Protein AF-A0A8X7BL32-F1 (afdb_monomer)

Structure (mmCIF, N/CA/C/O backbone):
data_AF-A0A8X7BL32-F1
#
_entry.id   AF-A0A8X7BL32-F1
#
loop_
_atom_site.group_PDB
_atom_site.id
_atom_site.type_symbol
_atom_site.label_atom_id
_atom_site.label_alt_id
_atom_site.label_comp_id
_atom_site.label_asym_id
_atom_site.label_entity_id
_atom_site.label_seq_id
_atom_site.pdbx_PDB_ins_code
_atom_site.Cartn_x
_atom_site.Cartn_y
_atom_site.Cartn_z
_atom_site.occupancy
_atom_site.B_iso_or_equiv
_atom_site.auth_seq_id
_atom_site.auth_comp_id
_atom_site.auth_asym_id
_atom_site.auth_atom_id
_atom_site.pdbx_PDB_model_num
ATOM 1 N N . MET A 1 1 ? 0.874 9.215 15.429 1.00 81.31 1 MET A N 1
ATOM 2 C CA . MET A 1 1 ? -0.331 8.698 16.145 1.00 81.31 1 MET A CA 1
ATOM 3 C C . MET A 1 1 ? -0.051 7.510 17.096 1.00 81.31 1 MET A C 1
ATOM 5 O O . MET A 1 1 ? -0.816 6.553 17.154 1.00 81.31 1 MET A O 1
ATOM 9 N N . SER A 1 2 ? 1.016 7.541 17.906 1.00 86.75 2 SER A N 1
ATOM 10 C CA . SER A 1 2 ? 1.363 6.409 18.796 1.00 86.75 2 SER A CA 1
ATOM 11 C C . SER A 1 2 ? 0.393 6.210 19.971 1.00 86.75 2 SER A C 1
ATOM 13 O O . SER A 1 2 ? 0.284 5.101 20.490 1.00 86.75 2 SER A O 1
ATOM 15 N N . HIS A 1 3 ? -0.323 7.258 20.384 1.00 94.25 3 HIS A N 1
ATOM 16 C CA . HIS A 1 3 ? -1.296 7.199 21.476 1.00 94.25 3 HIS A CA 1
ATOM 17 C C . HIS A 1 3 ? -2.486 6.273 21.157 1.00 94.25 3 HIS A C 1
ATOM 19 O O . HIS A 1 3 ? -2.908 5.531 22.039 1.00 94.25 3 HIS A O 1
ATOM 25 N N . VAL A 1 4 ? -2.954 6.227 19.900 1.00 95.19 4 VAL A N 1
ATOM 26 C CA . VAL A 1 4 ? -4.014 5.298 19.459 1.00 95.19 4 VAL A CA 1
ATOM 27 C C . VAL A 1 4 ? -3.567 3.851 19.647 1.00 95.19 4 VAL A C 1
ATOM 29 O O . VAL A 1 4 ? -4.224 3.075 20.337 1.00 95.19 4 VAL A O 1
ATOM 32 N N . MET A 1 5 ? -2.395 3.497 19.108 1.00 93.06 5 MET A N 1
ATOM 33 C CA . MET A 1 5 ? -1.871 2.131 19.204 1.00 93.06 5 MET A CA 1
ATOM 34 C C . MET A 1 5 ? -1.663 1.679 20.648 1.00 93.06 5 MET A C 1
ATOM 36 O O . MET A 1 5 ? -1.948 0.528 20.963 1.00 93.06 5 MET A O 1
ATOM 40 N N . LYS A 1 6 ? -1.199 2.564 21.540 1.00 93.44 6 LYS A N 1
ATOM 41 C CA . LYS A 1 6 ? -1.030 2.232 22.964 1.00 93.44 6 LYS A CA 1
ATOM 42 C C . LYS A 1 6 ? -2.344 1.769 23.595 1.00 93.44 6 LYS A C 1
ATOM 44 O O . LYS A 1 6 ? -2.353 0.765 24.303 1.00 93.44 6 LYS A O 1
ATOM 49 N N . VAL A 1 7 ? -3.442 2.468 23.311 1.00 94.94 7 VAL A N 1
ATOM 50 C CA . VAL A 1 7 ? -4.774 2.117 23.819 1.00 94.94 7 VAL A CA 1
ATOM 51 C C . VAL A 1 7 ? -5.279 0.833 23.164 1.00 94.94 7 VAL A C 1
ATOM 53 O O . VAL A 1 7 ? -5.634 -0.095 23.883 1.00 94.94 7 VAL A O 1
ATOM 56 N N . VAL A 1 8 ? -5.221 0.724 21.831 1.00 94.50 8 VAL A N 1
ATOM 57 C CA . VAL A 1 8 ? -5.642 -0.483 21.091 1.00 94.50 8 VAL A CA 1
ATOM 58 C C . VAL A 1 8 ? -4.938 -1.734 21.625 1.00 94.50 8 VAL A C 1
ATOM 60 O O . VAL A 1 8 ? -5.587 -2.724 21.954 1.00 94.50 8 VAL A O 1
ATOM 63 N N . VAL A 1 9 ? -3.614 -1.683 21.792 1.00 91.88 9 VAL A N 1
ATOM 64 C CA . VAL A 1 9 ? -2.828 -2.807 22.325 1.00 91.88 9 VAL A CA 1
ATOM 65 C C . VAL A 1 9 ? -3.202 -3.112 23.773 1.00 91.88 9 VAL A C 1
ATOM 67 O O . VAL A 1 9 ? -3.391 -4.277 24.116 1.00 91.88 9 VAL A O 1
ATOM 70 N N . LYS A 1 10 ? -3.354 -2.089 24.623 1.00 92.12 10 LYS A N 1
ATOM 71 C CA . LYS A 1 10 ? -3.776 -2.260 26.022 1.00 92.12 10 LYS A CA 1
ATOM 72 C C . LYS A 1 10 ? -5.132 -2.965 26.116 1.00 92.12 10 LYS A C 1
ATOM 74 O O . LYS A 1 10 ? -5.280 -3.882 26.922 1.00 92.12 10 LYS A O 1
ATOM 79 N N . VAL A 1 11 ? -6.094 -2.561 25.288 1.00 93.56 11 VAL A N 1
ATOM 80 C CA . VAL A 1 11 ? -7.441 -3.143 25.231 1.00 93.56 11 VAL A CA 1
ATOM 81 C C . VAL A 1 11 ? -7.391 -4.586 24.731 1.00 93.56 11 VAL A C 1
ATOM 83 O O . VAL A 1 11 ? -7.934 -5.483 25.369 1.00 93.56 11 VAL A O 1
ATOM 86 N N . ILE A 1 12 ? -6.698 -4.841 23.619 1.00 92.06 12 ILE A N 1
ATOM 87 C CA . ILE A 1 12 ? -6.575 -6.195 23.066 1.00 92.06 12 ILE A CA 1
ATOM 88 C C . ILE A 1 12 ? -5.927 -7.127 24.090 1.00 92.06 12 ILE A C 1
ATOM 90 O O . ILE A 1 12 ? -6.418 -8.233 24.307 1.00 92.06 12 ILE A O 1
ATOM 94 N N . ASN A 1 13 ? -4.869 -6.677 24.763 1.00 90.44 13 ASN A N 1
ATOM 95 C CA . ASN A 1 13 ? -4.175 -7.464 25.776 1.00 90.44 13 ASN A CA 1
ATOM 96 C C . ASN A 1 13 ? -5.048 -7.724 27.011 1.00 90.44 13 ASN A C 1
ATOM 98 O O . ASN A 1 13 ? -4.993 -8.822 27.560 1.00 90.44 13 ASN A O 1
ATOM 102 N N . SER A 1 14 ? -5.877 -6.766 27.447 1.00 90.12 14 SER A N 1
ATOM 103 C CA . SER A 1 14 ? -6.763 -6.967 28.605 1.00 90.12 14 SER A CA 1
ATOM 104 C C . SER A 1 14 ? -7.829 -8.042 28.357 1.00 90.12 14 SER A C 1
ATOM 106 O O . SER A 1 14 ? -8.245 -8.721 29.301 1.00 90.12 14 SER A O 1
ATOM 108 N N . ILE A 1 15 ? -8.222 -8.232 27.093 1.00 91.06 15 ILE A N 1
ATOM 109 C CA . ILE A 1 15 ? -9.153 -9.276 26.656 1.00 91.06 15 ILE A CA 1
ATOM 110 C C . ILE A 1 15 ? -8.408 -10.592 26.393 1.00 91.06 15 ILE A C 1
ATOM 112 O O . ILE A 1 15 ? -8.802 -11.633 26.915 1.00 91.06 15 ILE A O 1
ATOM 116 N N . LYS A 1 16 ? -7.325 -10.565 25.604 1.00 89.69 16 LYS A N 1
ATOM 117 C CA . LYS A 1 16 ? -6.659 -11.775 25.091 1.00 89.69 16 LYS A CA 1
ATOM 118 C C . LYS A 1 16 ? -5.675 -12.438 26.052 1.00 89.69 16 LYS A C 1
ATOM 120 O O . LYS A 1 16 ? -5.470 -13.642 25.939 1.00 89.69 16 LYS A O 1
ATOM 125 N N . ASN A 1 17 ? -5.097 -11.716 27.015 1.00 88.69 17 ASN A N 1
ATOM 126 C CA . ASN A 1 17 ? -4.140 -12.318 27.957 1.00 88.69 17 ASN A CA 1
ATOM 127 C C . ASN A 1 17 ? -4.813 -13.187 29.029 1.00 88.69 17 ASN A C 1
ATOM 129 O O . ASN A 1 17 ? -4.133 -13.940 29.721 1.00 88.69 17 ASN A O 1
ATOM 133 N N . ASN A 1 18 ? -6.137 -13.096 29.181 1.00 89.25 18 ASN A N 1
ATOM 134 C CA . ASN A 1 18 ? -6.900 -13.939 30.090 1.00 89.25 18 ASN A CA 1
ATOM 135 C C . ASN A 1 18 ? -7.803 -14.887 29.274 1.00 89.25 18 ASN A C 1
ATOM 137 O O . ASN A 1 18 ? -8.787 -14.424 28.695 1.00 89.25 18 ASN A O 1
ATOM 141 N N . PRO A 1 19 ? -7.526 -16.208 29.252 1.00 92.19 19 PRO A N 1
ATOM 142 C CA . PRO A 1 19 ? -8.294 -17.169 28.456 1.00 92.19 19 PRO A CA 1
ATOM 143 C C . PRO A 1 19 ? -9.797 -17.190 28.761 1.00 92.19 19 PRO A C 1
ATOM 145 O O . PRO A 1 19 ? -10.602 -17.431 27.862 1.00 92.19 19 PRO A O 1
ATOM 148 N N . LEU A 1 20 ? -10.190 -16.930 30.014 1.00 92.88 20 LEU A N 1
ATOM 149 C CA . LEU A 1 20 ? -11.598 -16.849 30.396 1.00 92.88 20 LEU A CA 1
ATOM 150 C C . LEU A 1 20 ? -12.247 -15.596 29.801 1.00 92.88 20 LEU A C 1
ATOM 152 O O . LEU A 1 20 ? -13.290 -15.714 29.162 1.00 92.88 20 LEU A O 1
ATOM 156 N N . LYS A 1 21 ? -11.611 -14.424 29.945 1.00 91.25 21 LYS A N 1
ATOM 157 C CA . LYS A 1 21 ? -12.111 -13.169 29.354 1.00 91.25 21 LYS A CA 1
ATOM 158 C C . LYS A 1 21 ? -12.193 -13.261 27.834 1.00 91.25 21 LYS A C 1
ATOM 160 O O . LYS A 1 21 ? -13.178 -12.818 27.257 1.00 91.25 21 LYS A O 1
ATOM 165 N N . HIS A 1 22 ? -11.203 -13.876 27.189 1.00 94.06 22 HIS A N 1
ATOM 166 C CA . HIS A 1 22 ? -11.207 -14.068 25.741 1.00 94.06 22 HIS A CA 1
ATOM 167 C C . HIS A 1 22 ? -12.395 -14.924 25.284 1.00 94.06 22 HIS A C 1
ATOM 169 O O . HIS A 1 22 ? -13.142 -14.498 24.408 1.00 94.06 22 HIS A O 1
ATOM 175 N N . ARG A 1 23 ? -12.639 -16.075 25.929 1.00 95.56 23 ARG A N 1
ATOM 176 C CA . ARG A 1 23 ? -13.811 -16.922 25.630 1.00 95.56 23 ARG A CA 1
ATOM 177 C C . ARG A 1 23 ? -15.134 -16.205 25.903 1.00 95.56 23 ARG A C 1
ATOM 179 O O . ARG A 1 23 ? -16.057 -16.316 25.103 1.00 95.56 23 ARG A O 1
ATOM 186 N N . GLN A 1 24 ? -15.225 -15.464 27.008 1.00 95.19 24 GLN A N 1
ATOM 187 C CA . GLN A 1 24 ? -16.409 -14.663 27.336 1.00 95.19 24 GLN A CA 1
ATOM 188 C C . GLN A 1 24 ? -16.672 -13.585 26.284 1.00 95.19 24 GLN A C 1
ATOM 190 O O . GLN A 1 24 ? -17.820 -13.380 25.906 1.00 95.19 24 GLN A O 1
ATOM 195 N N . PHE A 1 25 ? -15.623 -12.930 25.789 1.00 95.44 25 PHE A N 1
ATOM 196 C CA . PHE A 1 25 ? -15.735 -11.933 24.734 1.00 95.44 25 PHE A CA 1
ATOM 197 C C . PHE A 1 25 ? -16.181 -12.557 23.406 1.00 95.44 25 PHE A C 1
ATOM 199 O O . PHE A 1 25 ? -17.103 -12.048 22.784 1.00 95.44 25 PHE A O 1
ATOM 206 N N . GLN A 1 26 ? -15.610 -13.696 23.001 1.00 96.00 26 GLN A N 1
ATOM 207 C CA . GLN A 1 26 ? -16.049 -14.412 21.793 1.00 96.00 26 GLN A CA 1
ATOM 208 C C . GLN A 1 26 ? -17.523 -14.832 21.871 1.00 96.00 26 GLN A C 1
ATOM 210 O O . GLN A 1 26 ? -18.267 -14.689 20.904 1.00 96.00 26 GLN A O 1
ATOM 215 N N . GLU A 1 27 ? -17.963 -15.327 23.029 1.00 95.81 27 GLU A N 1
ATOM 216 C CA . GLU A 1 27 ? -19.365 -15.689 23.248 1.00 95.81 27 GLU A CA 1
ATOM 217 C C . GLU A 1 27 ? -20.280 -14.456 23.261 1.00 95.81 27 GLU A C 1
ATOM 219 O O . GLU A 1 27 ? -21.395 -14.508 22.748 1.00 95.81 27 GLU A O 1
ATOM 224 N N . TYR A 1 28 ? -19.808 -13.334 23.807 1.00 95.19 28 TYR A N 1
ATOM 225 C CA . TYR A 1 28 ? -20.515 -12.056 23.758 1.00 95.19 28 TYR A CA 1
ATOM 226 C C . TYR A 1 28 ? -20.709 -11.569 22.315 1.00 95.19 28 TYR A C 1
ATOM 228 O O . TYR A 1 28 ? -21.839 -11.283 21.930 1.00 95.19 28 TYR A O 1
ATOM 236 N N . LEU A 1 29 ? -19.651 -11.575 21.497 1.00 96.06 29 LEU A N 1
ATOM 237 C CA . LEU A 1 29 ? -19.727 -11.220 20.074 1.00 96.06 29 LEU A CA 1
ATOM 238 C C . LEU A 1 29 ? -20.665 -12.149 19.296 1.00 96.06 29 LEU A C 1
ATOM 240 O O . LEU A 1 29 ? -21.460 -11.690 18.481 1.00 96.06 29 LEU A O 1
ATOM 244 N N . ARG A 1 30 ? -20.618 -13.458 19.577 1.00 95.06 30 ARG A N 1
ATOM 245 C CA . ARG A 1 30 ? -21.525 -14.437 18.963 1.00 95.06 30 ARG A CA 1
ATOM 246 C C . ARG A 1 30 ? -22.989 -14.125 19.277 1.00 95.06 30 ARG A C 1
ATOM 248 O O . ARG A 1 30 ? -23.819 -14.204 18.382 1.00 95.06 30 ARG A O 1
ATOM 255 N N . LYS A 1 31 ? -23.304 -13.779 20.528 1.00 95.12 31 LYS A N 1
ATOM 256 C CA . LYS A 1 31 ? -24.673 -13.442 20.958 1.00 95.12 31 LYS A CA 1
ATOM 257 C C . LYS A 1 31 ? -25.210 -12.163 20.323 1.00 95.12 31 LYS A C 1
ATOM 259 O O . LYS A 1 31 ? -26.418 -12.045 20.173 1.00 95.12 31 LYS A O 1
ATOM 264 N N . LEU A 1 32 ? -24.330 -11.222 19.996 1.00 93.44 32 LEU A N 1
ATOM 265 C CA . LEU A 1 32 ? -24.688 -9.985 19.305 1.00 93.44 32 LEU A CA 1
ATOM 266 C C . LEU A 1 32 ? -24.733 -10.132 17.781 1.00 93.44 32 LEU A C 1
ATOM 268 O O . LEU A 1 32 ? -25.073 -9.166 17.108 1.00 93.44 32 LEU A O 1
ATOM 272 N N . GLU A 1 33 ? -24.375 -11.306 17.247 1.00 92.69 33 GLU A N 1
ATOM 273 C CA . GLU A 1 33 ? -24.201 -11.525 15.807 1.00 92.69 33 GLU A CA 1
ATOM 274 C C . GLU A 1 33 ? -23.261 -10.479 15.171 1.00 92.69 33 GLU A C 1
ATOM 276 O O . GLU A 1 33 ? -23.458 -10.040 14.038 1.00 92.69 33 GLU A O 1
ATOM 281 N N . SER A 1 34 ? -22.223 -10.070 15.915 1.00 92.06 34 SER A N 1
ATOM 282 C CA . SER A 1 34 ? -21.252 -9.065 15.474 1.00 92.06 34 SER A CA 1
ATOM 283 C C . SER A 1 34 ? -20.546 -9.480 14.177 1.00 92.06 34 SER A C 1
ATOM 285 O O . SER A 1 34 ? -20.301 -10.663 13.933 1.00 92.06 34 SER A O 1
ATOM 287 N N . GLU A 1 35 ? -20.114 -8.488 13.386 1.00 90.88 35 GLU A N 1
ATOM 288 C CA . GLU A 1 35 ? -19.429 -8.687 12.091 1.00 90.88 35 GLU A CA 1
ATOM 289 C C . GLU A 1 35 ? -18.230 -9.649 12.193 1.00 90.88 35 GLU A C 1
ATOM 291 O O . GLU A 1 35 ? -17.950 -10.424 11.277 1.00 90.88 35 GLU A O 1
ATOM 296 N N . TYR A 1 36 ? -17.528 -9.630 13.330 1.00 91.94 36 TYR A N 1
ATOM 297 C CA . TYR A 1 36 ? -16.425 -10.540 13.613 1.00 91.94 36 TYR A CA 1
ATOM 298 C C . TYR A 1 36 ? -16.644 -11.288 14.924 1.00 91.94 36 TYR A C 1
ATOM 300 O O . TYR A 1 36 ? -16.994 -10.691 15.934 1.00 91.94 36 TYR A O 1
ATOM 308 N N . GLY A 1 37 ? -16.309 -12.582 14.940 1.00 91.19 37 GLY A N 1
ATOM 309 C CA . GLY A 1 37 ? -16.396 -13.417 16.145 1.00 91.19 37 GLY A CA 1
ATOM 310 C C . GLY A 1 37 ? -15.206 -13.323 17.112 1.00 91.19 37 GLY A C 1
ATOM 311 O O . GLY A 1 37 ? -15.220 -13.981 18.148 1.00 91.19 37 GLY A O 1
ATOM 312 N N . ASP A 1 38 ? -14.148 -12.572 16.781 1.00 91.38 38 ASP A N 1
ATOM 313 C CA . ASP A 1 38 ? -12.987 -12.356 17.662 1.00 91.38 38 ASP A CA 1
ATOM 314 C C . ASP A 1 38 ? -12.115 -11.184 17.186 1.00 91.38 38 ASP A C 1
ATOM 316 O O . ASP A 1 38 ? -11.924 -11.019 15.982 1.00 91.38 38 ASP A O 1
ATOM 320 N N . ILE A 1 39 ? -11.476 -10.452 18.104 1.00 90.62 39 ILE A N 1
ATOM 321 C CA . ILE A 1 39 ? -10.442 -9.448 17.785 1.00 90.62 39 ILE A CA 1
ATOM 322 C C . ILE A 1 39 ? -9.133 -10.113 17.332 1.00 90.62 39 ILE A C 1
ATOM 324 O O . ILE A 1 39 ? -8.847 -11.268 17.643 1.00 90.62 39 ILE A O 1
ATOM 328 N N . ILE A 1 40 ? -8.287 -9.398 16.593 1.00 86.25 40 ILE A N 1
ATOM 329 C CA . ILE A 1 40 ? -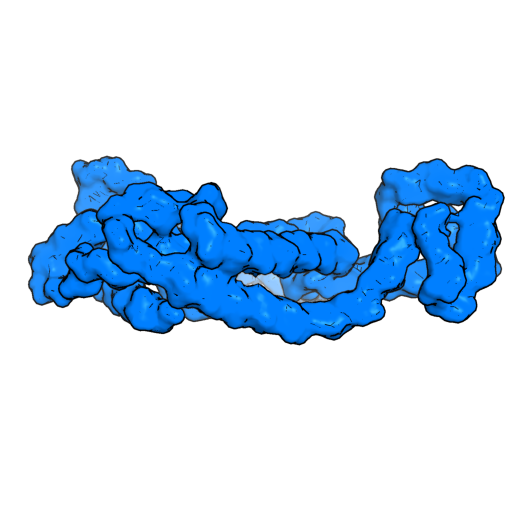6.970 -9.915 16.186 1.00 86.25 40 ILE A CA 1
ATOM 330 C C . ILE A 1 40 ? -5.958 -9.617 17.297 1.00 86.25 40 ILE A C 1
ATOM 332 O O . ILE A 1 40 ? -5.931 -8.515 17.833 1.00 86.25 40 ILE A O 1
ATOM 336 N N . TYR A 1 41 ? -5.131 -10.603 17.662 1.00 80.12 41 TYR A N 1
ATOM 337 C CA . TYR A 1 41 ? -4.047 -10.366 18.618 1.00 80.12 41 TYR A CA 1
ATOM 338 C C . TYR A 1 41 ? -2.971 -9.498 17.964 1.00 80.12 41 TYR A C 1
ATOM 340 O O . TYR A 1 41 ? -2.475 -9.827 16.882 1.00 80.12 41 TYR A O 1
ATOM 348 N N . TYR A 1 42 ? -2.599 -8.403 18.620 1.00 73.94 42 TYR A N 1
ATOM 349 C CA . TYR A 1 42 ? -1.537 -7.543 18.125 1.00 73.94 42 TYR A CA 1
ATOM 350 C C . TYR A 1 42 ? -0.174 -8.197 18.371 1.00 73.94 42 TYR A C 1
ATOM 352 O O . TYR A 1 42 ? 0.173 -8.536 19.499 1.00 73.94 42 TYR A O 1
ATOM 360 N N . THR A 1 43 ? 0.630 -8.334 17.316 1.00 65.12 43 THR A N 1
ATOM 361 C CA . THR A 1 43 ? 2.046 -8.705 17.441 1.00 65.12 43 THR A CA 1
ATOM 362 C C . THR A 1 43 ? 2.901 -7.660 16.745 1.00 65.12 43 THR A C 1
ATOM 364 O O . THR A 1 43 ? 2.621 -7.275 15.607 1.00 65.12 43 THR A O 1
ATOM 367 N N . GLU A 1 44 ? 3.965 -7.202 17.406 1.00 60.19 44 GLU A N 1
ATOM 368 C CA . GLU A 1 44 ? 4.841 -6.174 16.835 1.00 60.19 44 GLU A CA 1
ATOM 369 C C . GLU A 1 44 ? 5.519 -6.639 15.542 1.00 60.19 44 GLU A C 1
ATOM 371 O O . GLU A 1 44 ? 5.698 -5.831 14.631 1.00 60.19 44 GLU A O 1
ATOM 376 N N . ILE A 1 45 ? 5.815 -7.941 15.457 1.00 53.09 45 ILE A N 1
ATOM 377 C CA . ILE A 1 45 ? 6.598 -8.590 14.398 1.00 53.09 45 ILE A CA 1
ATOM 378 C C . ILE A 1 45 ? 5.798 -8.733 13.088 1.00 53.09 45 ILE A C 1
ATOM 380 O O . ILE A 1 45 ? 6.372 -8.696 12.002 1.00 53.09 45 ILE A O 1
ATOM 384 N N . ARG A 1 46 ? 4.462 -8.854 13.147 1.00 60.75 46 ARG A N 1
ATOM 385 C CA . ARG A 1 46 ? 3.613 -9.042 11.954 1.00 60.75 46 ARG A CA 1
ATOM 386 C C . ARG A 1 46 ? 2.922 -7.745 11.568 1.00 60.75 46 ARG A C 1
ATOM 388 O O . ARG A 1 46 ? 1.713 -7.600 11.744 1.00 60.75 46 ARG A O 1
ATOM 395 N N . TRP A 1 47 ? 3.674 -6.809 11.005 1.00 60.62 47 TRP A N 1
ATOM 396 C CA . TRP A 1 47 ? 3.137 -5.536 10.517 1.00 60.62 47 TRP A CA 1
ATOM 397 C C . TRP A 1 47 ? 1.941 -5.699 9.554 1.00 60.62 47 TRP A C 1
ATOM 399 O O . TRP A 1 47 ? 0.999 -4.920 9.641 1.00 60.62 47 TRP A O 1
ATOM 409 N N . LEU A 1 48 ? 1.902 -6.786 8.768 1.00 58.09 48 LEU A N 1
ATOM 410 C CA . LEU A 1 48 ? 0.757 -7.213 7.943 1.00 58.09 48 LEU A CA 1
ATOM 411 C C . LEU A 1 48 ? -0.570 -7.335 8.692 1.00 58.09 48 LEU A C 1
ATOM 413 O O . LEU A 1 48 ? -1.643 -7.145 8.127 1.00 58.09 48 LEU A O 1
ATOM 417 N N . SER A 1 49 ? -0.516 -7.703 9.966 1.00 71.19 49 SER A N 1
ATOM 418 C CA . SER A 1 49 ? -1.716 -7.856 10.782 1.00 71.19 49 SER A CA 1
ATOM 419 C C . SER A 1 49 ? -2.187 -6.534 11.373 1.00 71.19 49 SER A C 1
ATOM 421 O O . SER A 1 49 ? -3.314 -6.483 11.846 1.00 71.19 49 SER A O 1
ATOM 423 N N . ARG A 1 50 ? -1.381 -5.460 11.328 1.00 85.56 50 ARG A N 1
ATOM 424 C CA . ARG A 1 50 ? -1.711 -4.204 12.017 1.00 85.56 50 ARG A CA 1
ATOM 425 C C . ARG A 1 50 ? -2.914 -3.501 11.403 1.00 85.56 50 ARG A C 1
ATOM 427 O O . ARG A 1 50 ? -3.809 -3.139 12.154 1.00 85.56 50 ARG A O 1
ATOM 434 N N . GLY A 1 51 ? -2.978 -3.375 10.075 1.00 89.69 51 GLY A N 1
ATOM 435 C CA . GLY A 1 51 ? -4.146 -2.792 9.404 1.00 89.69 51 GLY A CA 1
ATOM 436 C C . GLY A 1 51 ? -5.417 -3.597 9.680 1.00 89.69 51 GLY A C 1
ATOM 437 O O . GLY A 1 51 ? -6.401 -3.045 10.155 1.00 89.69 51 GLY A O 1
ATOM 438 N N . ASN A 1 52 ? -5.361 -4.923 9.515 1.00 90.38 52 ASN A N 1
ATOM 439 C CA . ASN A 1 52 ? -6.501 -5.803 9.801 1.00 90.38 52 ASN A CA 1
ATOM 440 C C . ASN A 1 52 ? -6.917 -5.765 11.280 1.00 90.38 52 ASN A C 1
ATOM 442 O O . ASN A 1 52 ? -8.101 -5.830 11.597 1.00 90.38 52 ASN A O 1
ATOM 446 N N . CYS A 1 53 ? -5.947 -5.666 12.191 1.00 92.00 53 CYS A N 1
ATOM 447 C CA . CYS A 1 53 ? -6.180 -5.544 13.624 1.00 92.00 53 CYS A CA 1
ATOM 448 C C . CYS A 1 53 ? -6.896 -4.237 13.957 1.00 92.00 53 CYS A C 1
ATOM 450 O O . CYS A 1 53 ? -7.873 -4.268 14.696 1.00 92.00 53 CYS A O 1
ATOM 452 N N . LEU A 1 54 ? -6.435 -3.116 13.401 1.00 94.75 54 LEU A N 1
ATOM 453 C CA . LEU A 1 54 ? -7.067 -1.810 13.565 1.00 94.75 54 LEU A CA 1
ATOM 454 C C . LEU A 1 54 ? -8.471 -1.783 12.965 1.00 94.75 54 LEU A C 1
ATOM 456 O O . LEU A 1 54 ? -9.399 -1.355 13.638 1.00 94.75 54 LEU A O 1
ATOM 460 N N . LEU A 1 55 ? -8.649 -2.322 11.756 1.00 94.81 55 LEU A N 1
ATOM 461 C CA . LEU A 1 55 ? -9.954 -2.399 11.104 1.00 94.81 55 LEU A CA 1
ATOM 462 C C . LEU A 1 55 ? -10.940 -3.210 11.939 1.00 94.81 55 LEU A C 1
ATOM 464 O O . LEU A 1 55 ? -12.057 -2.767 12.183 1.00 94.81 55 LEU A O 1
ATOM 468 N N . ARG A 1 56 ? -10.520 -4.377 12.429 1.00 95.12 56 ARG A N 1
ATOM 469 C CA . ARG A 1 56 ? -11.384 -5.201 13.269 1.00 95.12 56 ARG A CA 1
ATOM 470 C C . ARG A 1 56 ? -11.664 -4.557 14.624 1.00 95.12 56 ARG A C 1
ATOM 472 O O . ARG A 1 56 ? -12.777 -4.668 15.120 1.00 95.12 56 ARG A O 1
ATOM 479 N N . PHE A 1 57 ? -10.672 -3.891 15.212 1.00 96.00 57 PHE A N 1
ATOM 480 C CA . PHE A 1 57 ? -10.862 -3.122 16.437 1.00 96.00 57 PHE A CA 1
ATOM 481 C C . PHE A 1 57 ? -11.901 -2.018 16.226 1.00 96.00 57 PHE A C 1
ATOM 483 O O . PHE A 1 57 ? -12.840 -1.929 17.005 1.00 96.00 57 PHE A O 1
ATOM 490 N N . TRP A 1 58 ? -11.779 -1.252 15.136 1.00 96.44 58 TRP A N 1
ATOM 491 C CA . TRP A 1 58 ? -12.728 -0.209 14.755 1.00 96.44 58 TRP A CA 1
ATOM 492 C C . TRP A 1 58 ? -14.154 -0.755 14.614 1.00 96.44 58 TRP A C 1
ATOM 494 O O . TRP A 1 58 ? -15.083 -0.224 15.218 1.00 96.44 58 TRP A O 1
ATOM 504 N N . ARG A 1 59 ? -14.323 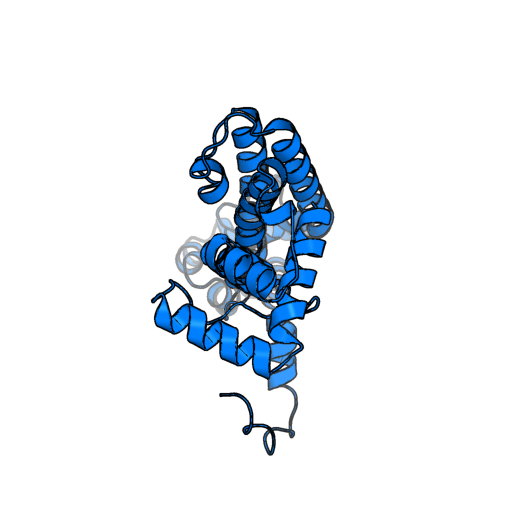-1.857 13.873 1.00 96.12 59 ARG A N 1
ATOM 505 C CA . ARG A 1 59 ? -15.634 -2.487 13.635 1.00 96.12 59 ARG A CA 1
ATOM 506 C C . ARG A 1 59 ? -16.298 -3.043 14.893 1.00 96.12 59 ARG A C 1
ATOM 508 O O . ARG A 1 59 ? -17.512 -3.167 14.901 1.00 96.12 59 ARG A O 1
ATOM 515 N N . LEU A 1 60 ? -15.517 -3.348 15.927 1.00 96.19 60 LEU A N 1
ATOM 516 C CA . LEU A 1 60 ? -16.000 -3.871 17.206 1.00 96.19 60 LEU A CA 1
ATOM 517 C C . LEU A 1 60 ? -15.938 -2.832 18.338 1.00 96.19 60 LEU A C 1
ATOM 519 O O . LEU A 1 60 ? -15.949 -3.207 19.510 1.00 96.19 60 LEU A O 1
ATOM 523 N N . THR A 1 61 ? -15.784 -1.537 18.031 1.00 95.12 61 THR A N 1
ATOM 524 C CA . THR A 1 61 ? -15.501 -0.509 19.051 1.00 95.12 61 THR A CA 1
ATOM 525 C C . THR A 1 61 ? -16.576 -0.464 20.141 1.00 95.12 61 THR A C 1
ATOM 527 O O . THR A 1 61 ? -16.233 -0.406 21.324 1.00 95.12 61 THR A O 1
ATOM 530 N N . GLU A 1 62 ? -17.857 -0.552 19.775 1.00 93.69 62 GLU A N 1
ATOM 531 C CA . GLU A 1 62 ? -18.975 -0.493 20.728 1.00 93.69 62 GLU A CA 1
ATOM 532 C C . GLU A 1 62 ? -19.077 -1.756 21.594 1.00 93.69 62 GLU A C 1
ATOM 534 O O . GLU A 1 62 ? -19.254 -1.672 22.816 1.00 93.69 62 GLU A O 1
ATOM 539 N N . GLU A 1 63 ? -18.887 -2.937 21.002 1.00 95.25 63 GLU A N 1
ATOM 540 C CA . GLU A 1 63 ? -18.847 -4.202 21.734 1.00 95.25 63 GLU A CA 1
ATOM 541 C C . GLU A 1 63 ? -17.660 -4.247 22.696 1.00 95.25 63 GLU A C 1
ATOM 543 O O . GLU A 1 63 ? -17.802 -4.640 23.856 1.00 95.25 63 GLU A O 1
ATOM 548 N N . ILE A 1 64 ? -16.487 -3.804 22.240 1.00 95.06 64 ILE A N 1
ATOM 549 C CA . ILE A 1 64 ? -15.277 -3.706 23.058 1.00 95.06 64 ILE A CA 1
ATOM 550 C C . ILE A 1 64 ? -15.518 -2.758 24.232 1.00 95.06 64 ILE A C 1
ATOM 552 O O . ILE A 1 64 ? -15.255 -3.127 25.377 1.00 95.06 64 ILE A O 1
ATOM 556 N N . LYS A 1 65 ? -16.041 -1.557 23.973 1.00 93.94 65 LYS A N 1
ATOM 557 C CA . LYS A 1 65 ? -16.335 -0.553 25.000 1.00 93.94 65 LYS A CA 1
ATOM 558 C C . LYS A 1 65 ? -17.278 -1.106 26.064 1.00 93.94 65 LYS A C 1
ATOM 560 O O . LYS A 1 65 ? -16.973 -1.034 27.255 1.00 93.94 65 LYS A O 1
ATOM 565 N N . THR A 1 66 ? -18.379 -1.722 25.642 1.00 93.62 66 THR A N 1
ATOM 566 C CA . THR A 1 66 ? -19.374 -2.310 26.546 1.00 93.62 66 THR A CA 1
ATOM 567 C C . THR A 1 66 ? -18.778 -3.448 27.372 1.00 93.62 66 THR A C 1
ATOM 569 O O . THR A 1 66 ? -18.909 -3.473 28.598 1.00 93.62 66 THR A O 1
ATOM 572 N N . PHE A 1 67 ? -18.064 -4.370 26.725 1.00 93.38 67 PHE A N 1
ATOM 573 C CA . PHE A 1 67 ? -17.450 -5.510 27.396 1.00 93.38 67 PHE A CA 1
ATOM 574 C C . PHE A 1 67 ? -16.399 -5.081 28.426 1.00 93.38 67 PHE A C 1
ATOM 576 O O . PHE A 1 67 ? -16.364 -5.606 29.540 1.00 93.38 67 PHE A O 1
ATOM 583 N N . VAL A 1 68 ? -15.536 -4.128 28.077 1.00 90.50 68 VAL A N 1
ATOM 584 C CA . VAL A 1 68 ? -14.439 -3.677 28.941 1.00 90.50 68 VAL A CA 1
ATOM 585 C C . VAL A 1 68 ? -14.975 -2.895 30.147 1.00 90.50 68 VAL A C 1
ATOM 587 O O . VAL A 1 68 ? -14.540 -3.165 31.271 1.00 90.50 68 VAL A O 1
ATOM 590 N N . ASN A 1 69 ? -15.999 -2.055 29.950 1.00 89.88 69 ASN A N 1
ATOM 591 C CA . ASN A 1 69 ? -16.692 -1.348 31.033 1.00 89.88 69 ASN A CA 1
ATOM 592 C C . ASN A 1 69 ? -17.359 -2.314 32.025 1.00 89.88 69 ASN A C 1
ATOM 594 O O . ASN A 1 69 ? -17.180 -2.172 33.235 1.00 89.88 69 ASN A O 1
ATOM 598 N N . ASN A 1 70 ? -18.049 -3.349 31.531 1.00 89.19 70 ASN A N 1
ATOM 599 C CA . ASN A 1 70 ? -18.673 -4.377 32.377 1.00 89.19 70 ASN A CA 1
ATOM 600 C C . ASN A 1 70 ? -17.650 -5.186 33.192 1.00 89.19 70 ASN A C 1
ATOM 602 O O . ASN A 1 70 ? -17.983 -5.752 34.230 1.00 89.19 70 ASN A O 1
ATOM 606 N N . ASN A 1 71 ? -16.392 -5.219 32.748 1.00 83.56 71 ASN A N 1
ATOM 607 C CA . ASN A 1 71 ? -15.281 -5.849 33.457 1.00 83.56 71 ASN A CA 1
ATOM 608 C C . ASN A 1 71 ? -14.528 -4.883 34.396 1.00 83.56 71 ASN A C 1
ATOM 610 O O . ASN A 1 71 ? -13.415 -5.196 34.823 1.00 83.56 71 ASN A O 1
ATOM 614 N N . GLY A 1 72 ? -15.105 -3.716 34.710 1.00 80.94 72 GLY A N 1
ATOM 615 C CA . GLY A 1 72 ? -14.556 -2.753 35.670 1.00 80.94 72 GLY A CA 1
ATOM 616 C C . GLY A 1 72 ? -13.394 -1.909 35.140 1.00 80.94 72 GLY A C 1
ATOM 617 O O . GLY A 1 72 ? -12.715 -1.239 35.917 1.00 80.94 72 GLY A O 1
ATOM 618 N N . HIS A 1 73 ? -13.141 -1.928 33.831 1.00 82.38 73 HIS A N 1
ATOM 619 C CA . HIS A 1 73 ? -12.136 -1.085 33.196 1.00 82.38 73 HIS A CA 1
ATOM 620 C C . HIS A 1 73 ? -12.845 -0.004 32.381 1.00 82.38 73 HIS A C 1
ATOM 622 O O . HIS A 1 73 ? -13.473 -0.311 31.378 1.00 82.38 73 HIS A O 1
ATOM 628 N N . ASN A 1 74 ? -12.731 1.261 32.781 1.00 81.75 74 ASN A N 1
ATOM 629 C CA . ASN A 1 74 ? -13.199 2.367 31.950 1.00 81.75 74 ASN A CA 1
ATOM 630 C C . ASN A 1 74 ? -12.046 2.861 31.065 1.00 81.75 74 ASN A C 1
ATOM 632 O O . ASN A 1 74 ? -10.956 3.147 31.567 1.00 81.75 74 ASN A O 1
ATOM 636 N N . ILE A 1 75 ? -12.280 2.920 29.755 1.00 88.06 75 ILE A N 1
ATOM 637 C CA . ILE A 1 75 ? -11.330 3.441 28.768 1.00 88.06 75 ILE A CA 1
ATOM 638 C C . ILE A 1 75 ? -11.975 4.659 28.121 1.00 88.06 75 ILE A C 1
ATOM 640 O O . ILE A 1 75 ? -12.744 4.539 27.165 1.00 88.06 75 ILE A O 1
ATOM 644 N N . SER A 1 76 ? -11.668 5.831 28.676 1.00 91.62 76 SER A N 1
ATOM 645 C CA . SER A 1 76 ? -12.236 7.115 28.256 1.00 91.62 76 SER A CA 1
ATOM 646 C C . SER A 1 76 ? -12.007 7.404 26.775 1.00 91.62 76 SER A C 1
ATOM 648 O O . SER A 1 76 ? -12.868 7.992 26.133 1.00 91.62 76 SER A O 1
ATOM 650 N N . GLU A 1 77 ? -10.891 6.933 26.215 1.00 94.12 77 GLU A N 1
ATOM 651 C CA . GLU A 1 77 ? -10.517 7.136 24.817 1.00 94.12 77 GLU A CA 1
ATOM 652 C C . GLU A 1 77 ? -11.529 6.528 23.833 1.00 94.12 77 GLU A C 1
ATOM 654 O O . GLU A 1 77 ? -11.744 7.084 22.764 1.00 94.12 77 GLU A O 1
ATOM 659 N N . LEU A 1 78 ? -12.235 5.450 24.208 1.00 92.50 78 LEU A N 1
ATOM 660 C CA . LEU A 1 78 ? -13.311 4.861 23.386 1.00 92.50 78 LEU A CA 1
ATOM 661 C C . LEU A 1 78 ? -14.600 5.708 23.378 1.00 92.50 78 LEU A C 1
ATOM 663 O O . LEU A 1 78 ? -15.622 5.308 22.820 1.00 92.50 78 LEU A O 1
ATOM 667 N N . SER A 1 79 ? -14.593 6.850 24.061 1.00 91.81 79 SER A N 1
ATOM 668 C CA . SER A 1 79 ? -15.655 7.861 24.020 1.00 91.81 79 SER A CA 1
ATOM 669 C C . SER A 1 79 ? -15.125 9.237 23.615 1.00 91.81 79 SER A C 1
ATOM 671 O O . SER A 1 79 ? -15.902 10.186 23.587 1.00 91.81 79 SER A O 1
ATOM 673 N N . ASP A 1 80 ? -13.824 9.360 23.345 1.00 93.94 80 ASP A N 1
ATOM 674 C CA . ASP A 1 80 ? -13.195 10.615 22.957 1.00 93.94 80 ASP A CA 1
ATOM 675 C C . ASP A 1 80 ? -13.244 10.766 21.435 1.00 93.94 80 ASP A C 1
ATOM 677 O O . ASP A 1 80 ? -12.670 9.969 20.690 1.00 93.94 80 ASP A O 1
ATOM 681 N N . ASP A 1 81 ? -13.949 11.796 20.974 1.00 94.12 81 ASP A N 1
ATOM 682 C CA . ASP A 1 81 ? -14.217 12.006 19.551 1.00 94.12 81 ASP A CA 1
ATOM 683 C C . ASP A 1 81 ? -12.928 12.215 18.741 1.00 94.12 81 ASP A C 1
ATOM 685 O O . ASP A 1 81 ? -12.752 11.662 17.654 1.00 94.12 81 ASP A O 1
ATOM 689 N N . GLN A 1 82 ? -11.969 12.952 19.308 1.00 94.69 82 GLN A N 1
ATOM 690 C CA . GLN A 1 82 ? -10.685 13.210 18.663 1.00 94.69 82 GLN A CA 1
ATOM 691 C C . GLN A 1 82 ? -9.831 11.939 18.558 1.00 94.69 82 GLN A C 1
ATOM 693 O O . GLN A 1 82 ? -9.131 11.744 17.559 1.00 94.69 82 GLN A O 1
ATOM 698 N N . TRP A 1 83 ? -9.880 11.069 19.564 1.00 95.94 83 TRP A N 1
ATOM 699 C CA . TRP A 1 83 ? -9.206 9.777 19.555 1.00 95.94 83 TRP A CA 1
ATOM 700 C C . TRP A 1 83 ? -9.822 8.830 18.523 1.00 95.94 83 TRP A C 1
ATOM 702 O O . TRP A 1 83 ? -9.085 8.165 17.794 1.00 95.94 83 TRP A O 1
ATOM 712 N N . LEU A 1 84 ? -11.154 8.801 18.408 1.00 96.38 84 LEU A N 1
ATOM 713 C CA . LEU A 1 84 ? -11.862 8.002 17.403 1.00 96.38 84 LEU A CA 1
ATOM 714 C C . LEU A 1 84 ? -11.551 8.479 15.979 1.00 96.38 84 LEU A C 1
ATOM 716 O O . LEU A 1 84 ? -11.286 7.654 15.107 1.00 96.38 84 LEU A O 1
ATOM 720 N N . LEU A 1 85 ? -11.463 9.793 15.755 1.00 96.44 85 LEU A N 1
ATOM 721 C CA . LEU A 1 85 ? -10.992 10.358 14.487 1.00 96.44 85 LEU A CA 1
ATOM 722 C C . LEU A 1 85 ? -9.552 9.939 14.150 1.00 96.44 85 LEU A C 1
ATOM 724 O O . LEU A 1 85 ? -9.268 9.529 13.019 1.00 96.44 85 LEU A O 1
ATOM 728 N N . ASP A 1 86 ? -8.644 9.997 15.129 1.00 96.88 86 ASP A N 1
ATOM 729 C CA . ASP A 1 86 ? -7.263 9.538 14.958 1.00 96.88 86 ASP A CA 1
ATOM 730 C C . ASP A 1 86 ? -7.213 8.017 14.681 1.00 96.88 86 ASP A C 1
ATOM 732 O O . ASP A 1 86 ? -6.386 7.567 13.882 1.00 96.88 86 ASP A O 1
ATOM 736 N N . LEU A 1 87 ? -8.109 7.221 15.280 1.00 97.12 87 LEU A N 1
ATOM 737 C CA . LEU A 1 87 ? -8.254 5.788 15.006 1.00 97.12 87 LEU A CA 1
ATOM 738 C C . LEU A 1 87 ? -8.781 5.516 13.589 1.00 97.12 87 LEU A C 1
ATOM 740 O O . LEU A 1 87 ? -8.215 4.655 12.911 1.00 97.12 87 LEU A O 1
ATOM 744 N N . CYS A 1 88 ? -9.798 6.243 13.117 1.00 97.00 88 CYS A N 1
ATOM 745 C CA . CYS A 1 88 ? -10.293 6.147 11.739 1.00 97.00 88 CYS A CA 1
ATOM 746 C C . CYS A 1 88 ? -9.166 6.358 10.736 1.00 97.00 88 CYS A C 1
ATOM 748 O O . CYS A 1 88 ? -8.900 5.493 9.900 1.00 97.00 88 CYS A O 1
ATOM 750 N N . LEU A 1 89 ? -8.460 7.487 10.864 1.00 97.00 89 LEU A N 1
ATOM 751 C CA . LEU A 1 89 ? -7.355 7.808 9.975 1.00 97.00 89 LEU A CA 1
ATOM 752 C C . LEU A 1 89 ? -6.268 6.742 10.037 1.00 97.00 89 LEU A C 1
ATOM 754 O O . LEU A 1 89 ? -5.800 6.290 8.993 1.00 97.00 89 LEU A O 1
ATOM 758 N N . LEU A 1 90 ? -5.837 6.366 11.246 1.00 96.31 90 LEU A N 1
ATOM 759 C CA . LEU A 1 90 ? -4.773 5.384 11.418 1.00 96.31 90 LEU A CA 1
ATOM 760 C C . LEU A 1 90 ? -5.159 4.050 10.775 1.00 96.31 90 LEU A C 1
ATOM 762 O O . LEU A 1 90 ? -4.316 3.403 10.155 1.00 96.31 90 LEU A O 1
ATOM 766 N N . THR A 1 91 ? -6.420 3.651 10.893 1.00 96.00 91 THR A N 1
ATOM 767 C CA . THR A 1 91 ? -6.947 2.439 10.268 1.00 96.00 91 THR A CA 1
ATOM 768 C C . THR A 1 91 ? -6.918 2.556 8.745 1.00 96.00 91 THR A C 1
ATOM 770 O O . THR A 1 91 ? -6.288 1.720 8.093 1.00 96.00 91 THR A O 1
ATOM 773 N N . ASP A 1 92 ? -7.498 3.621 8.183 1.00 97.00 92 ASP A N 1
ATOM 774 C CA . ASP A 1 92 ? -7.535 3.863 6.736 1.00 97.00 92 ASP A CA 1
ATOM 775 C C . ASP A 1 92 ? -6.130 3.904 6.123 1.00 97.00 92 ASP A C 1
ATOM 777 O O . ASP A 1 92 ? -5.886 3.277 5.091 1.00 97.00 92 ASP A O 1
ATOM 781 N N . ILE A 1 93 ? -5.182 4.614 6.751 1.00 95.31 93 ILE A N 1
ATOM 782 C CA . ILE A 1 93 ? -3.815 4.729 6.230 1.00 95.31 93 ILE A CA 1
ATOM 783 C C . ILE A 1 93 ? -3.021 3.437 6.414 1.00 95.31 93 ILE A C 1
ATOM 785 O O . ILE A 1 93 ? -2.261 3.090 5.520 1.00 95.31 93 ILE A O 1
ATOM 789 N N . THR A 1 94 ? -3.202 2.691 7.512 1.00 93.44 94 THR A N 1
ATOM 790 C CA . THR A 1 94 ? -2.448 1.446 7.772 1.00 93.44 94 THR A CA 1
ATOM 791 C C . THR A 1 94 ? -2.917 0.290 6.885 1.00 93.44 94 THR A C 1
ATOM 793 O O . THR A 1 94 ? -2.130 -0.606 6.570 1.00 93.44 94 THR A O 1
ATOM 796 N N . MET A 1 95 ? -4.166 0.315 6.413 1.00 93.38 95 MET A N 1
ATOM 797 C CA . MET A 1 95 ? -4.650 -0.656 5.427 1.00 93.38 95 MET A CA 1
ATOM 798 C C . MET A 1 95 ? -3.923 -0.546 4.077 1.00 93.38 95 MET A C 1
ATOM 800 O O . MET A 1 95 ? -3.696 -1.558 3.417 1.00 93.38 95 MET A O 1
ATOM 804 N N . LYS A 1 96 ? -3.454 0.644 3.684 1.00 94.56 96 LYS A N 1
ATOM 805 C CA . LYS A 1 96 ? -2.840 0.840 2.359 1.00 94.56 96 LYS A CA 1
ATOM 806 C C . LYS A 1 96 ? -1.452 0.181 2.221 1.00 94.56 96 LYS A C 1
ATOM 808 O O . LYS A 1 96 ? -1.228 -0.509 1.227 1.00 94.56 96 LYS A O 1
ATOM 813 N N . PRO A 1 97 ? -0.513 0.305 3.185 1.00 91.06 97 PRO A N 1
ATOM 814 C CA . PRO A 1 97 ? 0.715 -0.489 3.193 1.00 91.06 97 PRO A CA 1
ATOM 815 C C . PRO A 1 97 ? 0.462 -1.997 3.271 1.00 91.06 97 PRO A C 1
ATOM 817 O O . PRO A 1 97 ? 1.248 -2.768 2.726 1.00 91.06 97 PRO A O 1
ATOM 820 N N . ASN A 1 98 ? -0.620 -2.432 3.927 1.00 88.88 98 ASN A N 1
ATOM 821 C CA . ASN A 1 98 ? -1.006 -3.843 3.951 1.00 88.88 98 ASN A CA 1
ATOM 822 C C . ASN A 1 98 ? -1.334 -4.359 2.541 1.00 88.88 98 ASN A C 1
ATOM 824 O O . ASN A 1 98 ? -0.829 -5.413 2.153 1.00 88.88 98 ASN A O 1
ATOM 828 N N . GLU A 1 99 ? -2.116 -3.606 1.763 1.00 90.31 99 GLU A N 1
ATOM 829 C CA . GLU A 1 99 ? -2.407 -3.924 0.358 1.00 90.31 99 GLU A CA 1
ATOM 830 C C . GLU A 1 99 ? -1.137 -3.949 -0.498 1.00 90.31 99 GLU A C 1
ATOM 832 O O . GLU A 1 99 ? -0.932 -4.884 -1.274 1.00 90.31 99 GLU A O 1
ATOM 837 N N . LEU A 1 100 ? -0.255 -2.950 -0.341 1.00 91.31 100 LEU A N 1
ATOM 838 C CA . LEU A 1 100 ? 1.040 -2.939 -1.025 1.00 91.31 100 LEU A CA 1
ATOM 839 C C . LEU A 1 100 ? 1.824 -4.213 -0.700 1.00 91.31 100 LEU A C 1
ATOM 841 O O . LEU A 1 100 ? 2.333 -4.871 -1.599 1.00 91.31 100 LEU A O 1
ATOM 845 N N . ASN A 1 101 ? 1.898 -4.598 0.571 1.00 87.62 101 ASN A N 1
ATOM 846 C CA . ASN A 1 101 ? 2.664 -5.771 0.956 1.00 87.62 101 ASN A CA 1
ATOM 847 C C . ASN A 1 101 ? 2.111 -7.070 0.374 1.00 87.62 101 ASN A C 1
ATOM 849 O O . ASN A 1 101 ? 2.880 -7.911 -0.078 1.00 87.62 101 ASN A O 1
ATOM 853 N N . GLN A 1 102 ? 0.786 -7.230 0.358 1.00 86.06 102 GLN A N 1
ATOM 854 C CA . GLN A 1 102 ? 0.157 -8.384 -0.284 1.00 86.06 102 GLN A CA 1
ATOM 855 C C . GLN A 1 102 ? 0.522 -8.449 -1.767 1.00 86.06 102 GLN A C 1
ATOM 857 O O . GLN A 1 102 ? 0.861 -9.520 -2.264 1.00 86.06 102 GLN A O 1
ATOM 862 N N . LYS A 1 103 ? 0.541 -7.302 -2.460 1.00 87.12 103 LYS A N 1
ATOM 863 C CA . LYS A 1 103 ? 1.023 -7.245 -3.843 1.00 87.12 103 LYS A CA 1
ATOM 864 C C . LYS A 1 103 ? 2.477 -7.685 -3.938 1.00 87.12 103 LYS A C 1
ATOM 866 O O . LYS A 1 103 ? 2.799 -8.465 -4.826 1.00 87.12 103 LYS A O 1
ATOM 871 N N . LEU A 1 104 ? 3.353 -7.229 -3.052 1.00 87.12 104 LEU A N 1
ATOM 872 C CA . LEU A 1 104 ? 4.781 -7.560 -3.101 1.00 87.12 104 LEU A CA 1
ATOM 873 C C . LEU A 1 104 ? 5.085 -9.051 -2.822 1.00 87.12 104 LEU A C 1
ATOM 875 O O . LEU A 1 104 ? 6.143 -9.537 -3.213 1.00 87.12 104 LEU A O 1
ATOM 879 N N . GLN A 1 105 ? 4.174 -9.792 -2.183 1.00 78.75 105 GLN A N 1
ATOM 880 C CA . GLN A 1 105 ? 4.376 -11.190 -1.759 1.00 78.75 105 GLN A CA 1
ATOM 881 C C . GLN A 1 105 ? 3.980 -12.259 -2.792 1.00 78.75 105 GLN A C 1
ATOM 883 O O . GLN A 1 105 ? 4.031 -13.444 -2.479 1.00 78.75 105 GLN A O 1
ATOM 888 N N . GLY A 1 106 ? 3.589 -11.877 -4.009 1.00 71.50 106 GLY A N 1
ATOM 889 C CA . GLY A 1 106 ? 3.206 -12.837 -5.049 1.00 71.50 106 GLY A CA 1
ATOM 890 C C . GLY A 1 106 ? 4.379 -13.644 -5.622 1.00 71.50 106 GLY A C 1
ATOM 891 O O . GLY A 1 106 ? 5.491 -13.130 -5.779 1.00 71.50 106 GLY A O 1
ATOM 892 N N . ASP A 1 107 ? 4.102 -14.892 -6.003 1.00 66.25 107 ASP A N 1
ATOM 893 C CA . ASP A 1 107 ? 5.015 -15.704 -6.810 1.00 66.25 107 ASP A CA 1
ATOM 894 C C . ASP A 1 107 ? 5.227 -15.073 -8.199 1.00 66.25 107 ASP A C 1
ATOM 896 O O . ASP A 1 107 ? 4.380 -14.340 -8.710 1.00 66.25 107 ASP A O 1
ATOM 900 N N . ASN A 1 108 ? 6.377 -15.351 -8.821 1.00 74.06 108 ASN A N 1
ATOM 901 C CA . ASN A 1 108 ? 6.767 -14.847 -10.147 1.00 74.06 108 ASN A CA 1
ATOM 902 C C . ASN A 1 108 ? 6.916 -13.319 -10.296 1.00 74.06 108 ASN A C 1
ATOM 904 O O . ASN A 1 108 ? 6.939 -12.831 -11.423 1.00 74.06 108 ASN A O 1
ATOM 908 N N . LYS A 1 109 ? 7.100 -12.561 -9.206 1.00 84.88 109 LYS A N 1
ATOM 909 C CA . LYS A 1 109 ? 7.424 -11.127 -9.297 1.00 84.88 109 LYS A CA 1
ATOM 910 C C . LYS A 1 109 ? 8.910 -10.847 -9.504 1.00 84.88 109 LYS A C 1
ATOM 912 O O . LYS A 1 109 ? 9.765 -11.308 -8.736 1.00 84.88 109 LYS A O 1
ATOM 917 N N . LEU A 1 110 ? 9.208 -10.041 -10.517 1.00 90.44 110 LEU A N 1
ATOM 918 C CA . LEU A 1 110 ? 10.510 -9.424 -10.734 1.00 90.44 110 LEU A CA 1
ATOM 919 C C . LEU A 1 110 ? 10.682 -8.194 -9.833 1.00 90.44 110 LEU A C 1
ATOM 921 O O . LEU A 1 110 ? 9.717 -7.606 -9.335 1.00 90.44 110 LEU A O 1
ATOM 925 N N . ILE A 1 111 ? 11.935 -7.776 -9.643 1.00 91.88 111 ILE A N 1
ATOM 926 C CA . ILE A 1 111 ? 12.255 -6.517 -8.955 1.00 91.88 111 ILE A CA 1
ATOM 927 C C . ILE A 1 111 ? 11.582 -5.313 -9.635 1.00 91.88 111 ILE A C 1
ATOM 929 O O . ILE A 1 111 ? 11.158 -4.388 -8.948 1.00 91.88 111 ILE A O 1
ATOM 933 N N . THR A 1 112 ? 11.413 -5.355 -10.960 1.00 93.94 112 THR A N 1
ATOM 934 C CA . THR A 1 112 ? 10.721 -4.320 -11.739 1.00 93.94 112 THR A CA 1
ATOM 935 C C . THR A 1 112 ? 9.254 -4.192 -11.350 1.00 93.94 112 THR A C 1
ATOM 937 O O . THR A 1 112 ? 8.779 -3.076 -11.159 1.00 93.94 112 THR A O 1
ATOM 940 N N . ASP A 1 113 ? 8.558 -5.314 -11.151 1.00 92.38 113 ASP A N 1
ATOM 941 C CA . ASP A 1 113 ? 7.149 -5.321 -10.740 1.00 92.38 113 ASP A CA 1
ATOM 942 C C . ASP A 1 113 ? 7.010 -4.748 -9.325 1.00 92.38 113 ASP A C 1
ATOM 944 O O . ASP A 1 113 ? 6.149 -3.913 -9.049 1.00 92.38 113 ASP A O 1
ATOM 948 N N . CYS A 1 114 ? 7.920 -5.152 -8.431 1.00 92.31 114 CYS A N 1
ATOM 949 C CA . CYS A 1 114 ? 7.971 -4.640 -7.064 1.00 92.31 114 CYS A CA 1
ATOM 950 C C . CYS A 1 114 ? 8.215 -3.126 -7.049 1.00 92.31 114 CYS A C 1
ATOM 952 O O . CYS A 1 114 ? 7.542 -2.392 -6.327 1.00 92.31 114 CYS A O 1
ATOM 954 N N . TYR A 1 115 ? 9.159 -2.650 -7.865 1.00 93.56 115 TYR A N 1
ATOM 955 C CA . TYR A 1 115 ? 9.463 -1.231 -7.994 1.00 93.56 115 TYR A CA 1
ATOM 956 C C . TYR A 1 115 ? 8.272 -0.437 -8.544 1.00 93.56 115 TYR A C 1
ATOM 958 O O . TYR A 1 115 ? 7.952 0.617 -8.000 1.00 93.56 115 TYR A O 1
ATOM 966 N N . GLN A 1 116 ? 7.568 -0.948 -9.559 1.00 94.44 116 GLN A N 1
ATOM 967 C CA . GLN A 1 116 ? 6.357 -0.316 -10.092 1.00 94.44 116 GLN A CA 1
ATOM 968 C C . GLN A 1 116 ? 5.247 -0.212 -9.037 1.00 94.44 116 GLN A C 1
ATOM 970 O O . GLN A 1 116 ? 4.645 0.854 -8.888 1.00 94.44 116 GLN A O 1
ATOM 975 N N . ASP A 1 117 ? 5.011 -1.278 -8.265 1.00 94.50 117 ASP A N 1
ATOM 976 C CA . ASP A 1 117 ? 4.043 -1.276 -7.162 1.00 94.50 117 ASP A CA 1
ATOM 977 C C . ASP A 1 117 ? 4.404 -0.231 -6.089 1.00 94.50 117 ASP A C 1
ATOM 979 O O . ASP A 1 117 ? 3.538 0.526 -5.635 1.00 94.50 117 ASP A O 1
ATOM 983 N N . ILE A 1 118 ? 5.685 -0.146 -5.711 1.00 94.12 118 ILE A N 1
ATOM 984 C CA . ILE A 1 118 ? 6.195 0.846 -4.751 1.00 94.12 118 ILE A CA 1
ATOM 985 C C . ILE A 1 118 ? 6.049 2.266 -5.306 1.00 94.12 118 ILE A C 1
ATOM 987 O O . ILE A 1 118 ? 5.527 3.138 -4.612 1.00 94.12 118 ILE A O 1
ATOM 991 N N . LYS A 1 119 ? 6.452 2.504 -6.559 1.00 95.31 119 LYS A N 1
ATOM 992 C CA . LYS A 1 119 ? 6.355 3.813 -7.218 1.00 95.31 119 LYS A CA 1
ATOM 993 C C . LYS A 1 119 ? 4.906 4.296 -7.276 1.00 95.31 119 LYS A C 1
ATOM 995 O O . LYS A 1 119 ? 4.615 5.434 -6.913 1.00 95.31 119 LYS A O 1
ATOM 1000 N N . ALA A 1 120 ? 3.978 3.416 -7.653 1.00 97.19 120 ALA A N 1
ATOM 1001 C CA . ALA A 1 120 ? 2.552 3.721 -7.648 1.00 97.19 120 ALA A CA 1
ATOM 1002 C C . ALA A 1 120 ? 2.031 4.022 -6.233 1.00 97.19 120 ALA A C 1
ATOM 1004 O O . ALA A 1 120 ? 1.189 4.901 -6.057 1.00 97.19 120 ALA A O 1
ATOM 1005 N N . PHE A 1 121 ? 2.515 3.311 -5.213 1.00 97.06 121 PHE A N 1
ATOM 1006 C CA . PHE A 1 121 ? 2.134 3.568 -3.826 1.00 97.06 121 PHE A CA 1
ATOM 1007 C C . PHE A 1 121 ? 2.629 4.927 -3.317 1.00 97.06 121 PHE A C 1
ATOM 1009 O O . PHE A 1 121 ? 1.855 5.659 -2.704 1.00 97.06 121 PHE A O 1
ATOM 1016 N N . VAL A 1 122 ? 3.873 5.300 -3.620 1.00 97.00 122 VAL A N 1
ATOM 1017 C CA . VAL A 1 122 ? 4.436 6.619 -3.289 1.00 97.00 122 VAL A CA 1
ATOM 1018 C C . VAL A 1 122 ? 3.614 7.743 -3.925 1.00 97.00 122 VAL A C 1
ATOM 1020 O O . VAL A 1 122 ? 3.214 8.675 -3.230 1.00 97.00 122 VAL A O 1
ATOM 1023 N N . ALA A 1 123 ? 3.271 7.620 -5.211 1.00 98.00 123 ALA A N 1
ATOM 1024 C CA . ALA A 1 123 ? 2.413 8.592 -5.891 1.00 98.00 123 ALA A CA 1
ATOM 1025 C C . ALA A 1 123 ? 1.021 8.699 -5.238 1.00 98.00 123 ALA A C 1
ATOM 1027 O O . ALA A 1 123 ? 0.479 9.793 -5.078 1.00 98.00 123 ALA A O 1
ATOM 1028 N N . LYS A 1 124 ? 0.449 7.571 -4.796 1.00 98.44 124 LYS A N 1
ATOM 1029 C CA . LYS A 1 124 ? -0.814 7.563 -4.045 1.00 98.44 124 LYS A CA 1
ATOM 1030 C C . LYS A 1 124 ? -0.694 8.268 -2.696 1.00 98.44 124 LYS A C 1
ATOM 1032 O O . LYS A 1 124 ? -1.607 9.005 -2.350 1.00 98.44 124 LYS A O 1
ATOM 1037 N N . LEU A 1 125 ? 0.400 8.084 -1.949 1.00 98.31 125 LEU A N 1
ATOM 1038 C CA . LEU A 1 125 ? 0.622 8.805 -0.688 1.00 98.31 125 LEU A CA 1
ATOM 1039 C C . LEU A 1 125 ? 0.613 10.321 -0.899 1.00 98.31 125 LEU A C 1
ATOM 1041 O O . LEU A 1 125 ? -0.044 11.027 -0.139 1.00 98.31 125 LEU A O 1
ATOM 1045 N N . GLN A 1 126 ? 1.265 10.803 -1.960 1.00 98.25 126 GLN A N 1
ATOM 1046 C CA . GLN A 1 126 ? 1.242 12.220 -2.320 1.00 98.25 126 GLN A CA 1
ATOM 1047 C C . GLN A 1 126 ? -0.175 12.704 -2.661 1.00 98.25 126 GLN A C 1
ATOM 1049 O O . GLN A 1 126 ? -0.606 13.755 -2.194 1.00 98.25 126 GLN A O 1
ATOM 1054 N N . LEU A 1 127 ? -0.938 11.917 -3.427 1.00 98.56 127 LEU A N 1
ATOM 1055 C CA . LEU A 1 127 ? -2.336 12.233 -3.725 1.00 98.56 127 LEU A CA 1
ATOM 1056 C C . LEU A 1 127 ? -3.188 12.307 -2.451 1.00 98.56 127 LEU A C 1
ATOM 1058 O O . LEU A 1 127 ? -3.968 13.241 -2.292 1.00 98.56 127 LEU A O 1
ATOM 1062 N N . TYR A 1 128 ? -3.045 11.341 -1.546 1.00 98.44 128 TYR A N 1
ATOM 1063 C CA . TYR A 1 128 ? -3.783 11.302 -0.285 1.00 98.44 128 TYR A CA 1
ATOM 1064 C C . TYR A 1 128 ? -3.482 12.514 0.600 1.00 98.44 128 TYR A C 1
ATOM 1066 O O . TYR A 1 128 ? -4.386 13.074 1.215 1.00 98.44 128 TYR A O 1
ATOM 1074 N N . GLU A 1 129 ? -2.220 12.931 0.638 1.00 98.25 129 GLU A N 1
ATOM 1075 C CA . GLU A 1 129 ? -1.763 14.131 1.332 1.00 98.25 129 GLU A CA 1
ATOM 1076 C C . GLU A 1 129 ? -2.476 15.386 0.799 1.00 98.25 129 GLU A C 1
ATOM 1078 O O . GLU A 1 129 ? -3.126 16.104 1.565 1.00 98.25 129 GLU A O 1
ATOM 1083 N N . HIS A 1 130 ? -2.451 15.588 -0.523 1.00 98.25 130 HIS A N 1
ATOM 1084 C CA . HIS A 1 130 ? -3.129 16.706 -1.182 1.00 98.25 130 HIS A CA 1
ATOM 1085 C C . HIS A 1 130 ? -4.648 16.671 -0.975 1.00 98.25 130 HIS A C 1
ATOM 1087 O O . HIS A 1 130 ? -5.267 17.706 -0.723 1.00 98.25 130 HIS A O 1
ATOM 1093 N N . GLN A 1 131 ? -5.255 15.485 -1.051 1.00 97.88 131 GLN A N 1
ATOM 1094 C CA . GLN A 1 131 ? -6.690 15.313 -0.848 1.00 97.88 131 GLN A CA 1
ATOM 1095 C C . GLN A 1 131 ? -7.116 15.769 0.548 1.00 97.88 131 GLN A C 1
ATOM 1097 O O . GLN A 1 131 ? -8.042 16.574 0.651 1.00 97.88 131 GLN A O 1
ATOM 1102 N N . LEU A 1 132 ? -6.389 15.372 1.597 1.00 97.31 132 LEU A N 1
ATOM 1103 C CA . LEU A 1 132 ? -6.664 15.834 2.959 1.00 97.31 132 LEU A CA 1
ATOM 1104 C C . LEU A 1 132 ? -6.534 17.356 3.098 1.00 97.31 132 LEU A C 1
ATOM 1106 O O . LEU A 1 132 ? -7.401 17.974 3.712 1.00 97.31 132 LEU A O 1
ATOM 1110 N N . ARG A 1 133 ? -5.522 17.982 2.476 1.00 97.00 133 ARG A N 1
ATOM 1111 C CA . ARG A 1 133 ? -5.397 19.456 2.452 1.00 97.00 133 ARG A CA 1
ATOM 1112 C C . ARG A 1 133 ? -6.573 20.144 1.760 1.00 97.00 133 ARG A C 1
ATOM 1114 O O . ARG A 1 133 ? -6.934 21.255 2.129 1.00 97.00 133 ARG A O 1
ATOM 1121 N N . SER A 1 134 ? -7.156 19.490 0.758 1.00 96.44 134 SER A N 1
ATOM 1122 C CA . SER A 1 134 ? -8.314 19.983 0.001 1.00 96.44 134 SER A CA 1
ATOM 1123 C C . SER A 1 134 ? -9.673 19.585 0.595 1.00 96.44 134 SER A C 1
ATOM 1125 O O . SER A 1 134 ? -10.691 19.737 -0.074 1.00 96.44 134 SER A O 1
ATOM 1127 N N . ASN A 1 135 ? -9.708 19.061 1.827 1.00 95.25 135 ASN A N 1
ATOM 1128 C CA . ASN A 1 135 ? -10.914 18.539 2.483 1.00 95.25 135 ASN A CA 1
ATOM 1129 C C . ASN A 1 135 ? -11.617 17.401 1.715 1.00 95.25 135 ASN A C 1
ATOM 1131 O O . ASN A 1 135 ? -12.825 17.205 1.838 1.00 95.25 135 ASN A O 1
ATOM 1135 N N . ASN A 1 136 ? -10.868 16.626 0.931 1.00 96.50 136 ASN A N 1
ATOM 1136 C CA . ASN A 1 136 ? -11.374 15.475 0.195 1.00 96.50 136 ASN A CA 1
ATOM 1137 C C . ASN A 1 136 ? -11.018 14.174 0.929 1.00 96.50 136 ASN A C 1
ATOM 1139 O O . ASN A 1 136 ? -9.846 13.821 1.061 1.00 96.50 136 ASN A O 1
ATOM 1143 N N . LEU A 1 137 ? -12.039 13.441 1.378 1.00 96.56 137 LEU A N 1
ATOM 1144 C CA . LEU A 1 137 ? -11.892 12.199 2.144 1.00 96.56 137 LEU A CA 1
ATOM 1145 C C 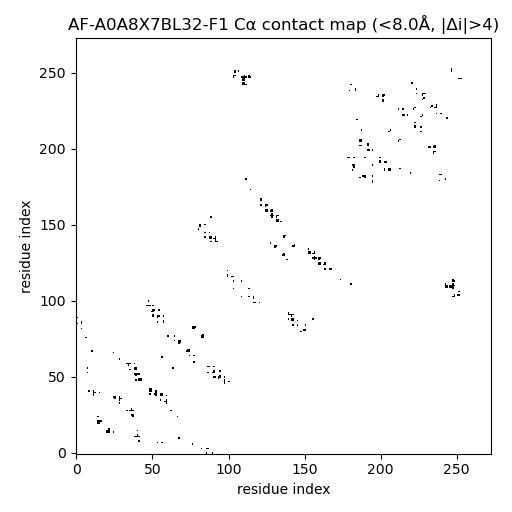. LEU A 1 137 ? -12.249 10.940 1.339 1.00 96.56 137 LEU A C 1
ATOM 1147 O O . LEU A 1 137 ? -12.389 9.868 1.918 1.00 96.56 137 LEU A O 1
ATOM 1151 N N . ILE A 1 138 ? -12.363 11.027 0.009 1.00 96.81 138 ILE A N 1
ATOM 1152 C CA . ILE A 1 138 ? -12.848 9.922 -0.841 1.00 96.81 138 ILE A CA 1
ATOM 1153 C C . ILE A 1 138 ? -12.033 8.622 -0.707 1.00 96.81 138 ILE A C 1
ATOM 1155 O O . ILE A 1 138 ? -12.549 7.530 -0.932 1.00 96.81 138 ILE A O 1
ATOM 1159 N N . HIS A 1 139 ? -10.755 8.718 -0.329 1.00 97.62 139 HIS A N 1
ATOM 1160 C CA . HIS A 1 139 ? -9.875 7.566 -0.107 1.00 97.62 139 HIS A CA 1
ATOM 1161 C C . HIS A 1 139 ? -9.663 7.218 1.374 1.00 97.62 139 HIS A C 1
ATOM 1163 O O . HIS A 1 139 ? -8.796 6.397 1.686 1.00 97.62 139 HIS A O 1
ATOM 1169 N N . PHE A 1 140 ? -10.450 7.809 2.270 1.00 97.50 140 PHE A N 1
ATOM 1170 C CA . PHE A 1 140 ? -10.437 7.576 3.713 1.00 97.50 140 PHE A CA 1
ATOM 1171 C C . PHE A 1 140 ? -11.858 7.258 4.190 1.00 97.50 140 PHE A C 1
ATOM 1173 O O . PHE A 1 140 ? -12.494 8.108 4.811 1.00 97.50 140 PHE A O 1
ATOM 1180 N N . PRO A 1 141 ? -12.404 6.080 3.838 1.00 97.31 141 PRO A N 1
ATOM 1181 C CA . PRO A 1 141 ? -13.809 5.765 4.075 1.00 97.31 141 PRO A CA 1
ATOM 1182 C C . PRO A 1 141 ? -14.189 5.831 5.557 1.00 97.31 141 PRO A C 1
ATOM 1184 O O . PRO A 1 141 ? -15.206 6.431 5.882 1.00 97.31 141 PRO A O 1
ATOM 1187 N N . LEU A 1 142 ? -13.364 5.307 6.474 1.00 97.25 142 LEU A N 1
ATOM 1188 C CA . LEU A 1 142 ? -13.696 5.346 7.903 1.00 97.25 142 LEU A CA 1
ATOM 1189 C C . LEU A 1 142 ? -13.682 6.779 8.439 1.00 97.25 142 LEU A C 1
ATOM 1191 O O . LEU A 1 142 ? -14.578 7.180 9.182 1.00 97.25 142 LEU A O 1
ATOM 1195 N N . LEU A 1 143 ? -12.687 7.572 8.037 1.00 96.56 143 LEU A N 1
ATOM 1196 C CA . LEU A 1 143 ? -12.610 8.980 8.425 1.00 96.56 143 LEU A CA 1
ATOM 1197 C C . LEU A 1 143 ? -13.735 9.817 7.799 1.00 96.56 143 LEU A C 1
ATOM 1199 O O . LEU A 1 143 ? -14.214 10.770 8.416 1.00 96.56 143 LEU A O 1
ATOM 1203 N N . ASN A 1 144 ? -14.154 9.486 6.580 1.00 96.31 144 ASN A N 1
ATOM 1204 C CA . ASN A 1 144 ? -15.253 10.143 5.886 1.00 96.31 144 ASN A CA 1
ATOM 1205 C C . ASN A 1 144 ? -16.589 9.861 6.582 1.00 96.31 144 ASN A C 1
ATOM 1207 O O . ASN A 1 144 ? -17.314 10.801 6.909 1.00 96.31 144 ASN A O 1
ATOM 1211 N N . ASP A 1 145 ? -16.859 8.588 6.868 1.00 96.12 145 ASP A N 1
ATOM 1212 C CA . ASP A 1 145 ? -18.132 8.110 7.408 1.00 96.12 145 ASP A CA 1
ATOM 1213 C C . ASP A 1 145 ? -18.340 8.502 8.877 1.00 96.12 145 ASP A C 1
ATOM 1215 O O . ASP A 1 145 ? -19.477 8.660 9.330 1.00 96.12 145 ASP A O 1
ATOM 1219 N N . TYR A 1 146 ? -17.254 8.692 9.633 1.00 95.31 146 TYR A N 1
ATOM 1220 C CA . TYR A 1 146 ? -17.343 9.123 11.022 1.00 95.31 146 TYR A CA 1
ATOM 1221 C C . TYR A 1 146 ? -17.866 10.565 11.126 1.00 95.31 146 TYR A C 1
ATOM 1223 O O . TYR A 1 146 ? -17.270 11.507 10.593 1.00 95.31 146 TYR A O 1
ATOM 1231 N N . LYS A 1 147 ? -18.999 10.747 11.812 1.00 91.75 147 LYS A N 1
ATOM 1232 C CA . LYS A 1 147 ? -19.693 12.037 11.924 1.00 91.75 147 LYS A CA 1
ATOM 1233 C C . LYS A 1 147 ? -19.068 12.891 13.026 1.00 91.75 147 LYS A C 1
ATOM 1235 O O . LYS A 1 147 ? -19.363 12.692 14.196 1.00 91.75 147 LYS A O 1
ATOM 1240 N N . SER A 1 148 ? -18.233 13.847 12.631 1.00 89.31 148 SER A N 1
ATOM 1241 C CA . SER A 1 148 ? -17.663 14.864 13.518 1.00 89.31 148 SER A CA 1
ATOM 1242 C C . SER A 1 148 ? -17.305 16.117 12.723 1.00 89.31 148 SER A C 1
ATOM 1244 O O . SER A 1 148 ? -16.739 16.014 11.629 1.00 89.31 148 SER A O 1
ATOM 1246 N N . ASP A 1 149 ? -17.598 17.285 13.295 1.00 83.69 149 ASP A N 1
ATOM 1247 C CA . ASP A 1 149 ? -17.276 18.601 12.726 1.00 83.69 149 ASP A CA 1
ATOM 1248 C C . ASP A 1 149 ? -15.827 19.034 13.027 1.00 83.69 149 ASP A C 1
ATOM 1250 O O . ASP A 1 149 ? -15.346 20.043 12.514 1.00 83.69 149 ASP A O 1
ATOM 1254 N N . HIS A 1 150 ? -15.095 18.267 13.844 1.00 83.25 150 HIS A N 1
ATOM 1255 C CA . HIS A 1 150 ? -13.779 18.642 14.375 1.00 83.25 150 HIS A CA 1
ATOM 1256 C C . HIS A 1 150 ? -12.603 17.926 13.693 1.00 83.25 150 HIS A C 1
ATOM 1258 O O . HIS A 1 150 ? -11.508 17.825 14.249 1.00 83.25 150 HIS A O 1
ATOM 1264 N N . LYS A 1 151 ? -12.792 17.434 12.462 1.00 90.56 151 LYS A N 1
ATOM 1265 C CA . LYS A 1 151 ? -11.745 16.735 11.700 1.00 90.56 151 LYS A CA 1
ATOM 1266 C C . LYS A 1 151 ? -10.553 17.653 11.421 1.00 90.56 151 LYS A C 1
ATOM 1268 O O . LYS A 1 151 ? -10.602 18.518 10.550 1.00 90.56 151 LYS A O 1
ATOM 1273 N N . ASN A 1 152 ? -9.434 17.420 12.106 1.00 92.38 152 ASN A N 1
ATOM 1274 C CA . ASN A 1 152 ? -8.190 18.153 11.867 1.00 92.38 152 ASN A CA 1
ATOM 1275 C C . ASN A 1 152 ? -7.435 17.598 10.643 1.00 92.38 152 ASN A C 1
ATOM 1277 O O . ASN A 1 152 ? -6.400 16.938 10.764 1.00 92.38 152 ASN A O 1
ATOM 1281 N N . LEU A 1 153 ? -7.965 17.863 9.446 1.00 95.38 153 LEU A N 1
ATOM 1282 C CA . LEU A 1 153 ? -7.429 17.318 8.194 1.00 95.38 153 LEU A CA 1
ATOM 1283 C C . LEU A 1 153 ? -6.017 17.826 7.867 1.00 95.38 153 LEU A C 1
ATOM 1285 O O . LEU A 1 153 ? -5.234 17.093 7.270 1.00 95.38 153 LEU A O 1
ATOM 1289 N N . PHE A 1 154 ? -5.648 19.022 8.334 1.00 95.44 154 PHE A N 1
ATOM 1290 C CA . PHE A 1 154 ? -4.293 19.562 8.187 1.00 95.44 154 PHE A CA 1
ATOM 1291 C C . PHE A 1 154 ? -3.249 18.787 9.010 1.00 95.44 154 PHE A C 1
ATOM 1293 O O . PHE A 1 154 ? -2.162 18.458 8.524 1.00 95.44 154 PHE A O 1
ATOM 1300 N N . LYS A 1 155 ? -3.571 18.436 10.265 1.00 95.88 155 LYS A N 1
ATOM 1301 C CA . LYS A 1 155 ? -2.733 17.534 11.078 1.00 95.88 155 LYS A CA 1
ATOM 1302 C C . LYS A 1 155 ? -2.547 16.201 10.352 1.00 95.88 155 LYS A C 1
ATOM 1304 O O . LYS A 1 155 ? -1.442 15.669 10.302 1.00 95.88 155 LYS A O 1
ATOM 1309 N N . TYR A 1 156 ? -3.622 15.672 9.779 1.00 97.19 156 TYR A N 1
ATOM 1310 C CA . TYR A 1 156 ? -3.621 14.379 9.104 1.00 97.19 156 TYR A CA 1
ATOM 1311 C C . TYR A 1 156 ? -2.831 14.382 7.801 1.00 97.19 156 TYR A C 1
ATOM 1313 O O . TYR A 1 156 ? -2.026 13.474 7.591 1.00 97.19 156 TYR A O 1
ATOM 1321 N N . SER A 1 157 ? -2.965 15.425 6.980 1.00 97.88 157 SER A N 1
ATOM 1322 C CA . SER A 1 157 ? -2.132 15.597 5.790 1.00 97.88 157 SER A CA 1
ATOM 1323 C C . SER A 1 157 ? -0.655 15.669 6.172 1.00 97.88 157 SER A C 1
ATOM 1325 O O . SER A 1 157 ? 0.165 14.981 5.579 1.00 97.88 157 SER A O 1
ATOM 1327 N N . THR A 1 158 ? -0.313 16.391 7.244 1.00 97.56 158 THR A N 1
ATOM 1328 C CA . THR A 1 158 ? 1.071 16.480 7.736 1.00 97.56 158 THR A CA 1
ATOM 1329 C C . THR A 1 158 ? 1.646 15.109 8.114 1.00 97.56 158 THR A C 1
ATOM 1331 O O . THR A 1 158 ? 2.793 14.806 7.785 1.00 97.56 158 THR A O 1
ATOM 1334 N N . GLU A 1 159 ? 0.868 14.247 8.775 1.00 95.88 159 GLU A N 1
ATOM 1335 C CA . GLU A 1 159 ? 1.313 12.887 9.117 1.00 95.88 159 GLU A CA 1
ATOM 1336 C C . GLU A 1 159 ? 1.488 11.999 7.871 1.00 95.88 159 GLU A C 1
ATOM 1338 O O . GLU A 1 159 ? 2.439 11.219 7.810 1.00 95.88 159 GLU A O 1
ATOM 1343 N N . ILE A 1 160 ? 0.626 12.137 6.856 1.00 97.56 160 ILE A N 1
ATOM 1344 C CA . ILE A 1 160 ? 0.788 11.424 5.577 1.00 97.56 160 ILE A CA 1
ATOM 1345 C C . ILE A 1 160 ? 1.992 11.952 4.795 1.00 97.56 160 ILE A C 1
ATOM 1347 O O . ILE A 1 160 ? 2.722 11.153 4.214 1.00 97.56 160 ILE A O 1
ATOM 1351 N N . GLY A 1 161 ? 2.254 13.258 4.837 1.00 97.94 161 GLY A N 1
ATOM 1352 C CA . GLY A 1 161 ? 3.449 13.864 4.254 1.00 97.94 161 GLY A CA 1
ATOM 1353 C C . GLY A 1 161 ? 4.731 13.266 4.835 1.00 97.94 161 GLY A C 1
ATOM 1354 O O . GLY A 1 161 ? 5.615 12.866 4.087 1.00 97.94 161 GLY A O 1
ATOM 1355 N N . LYS A 1 162 ? 4.801 13.078 6.160 1.00 97.12 162 LYS A N 1
ATOM 1356 C CA . LYS A 1 162 ? 5.933 12.375 6.794 1.00 97.12 162 LYS A CA 1
ATOM 1357 C C . LYS A 1 162 ? 6.076 10.941 6.280 1.00 97.12 162 LYS A C 1
ATOM 1359 O O . LYS A 1 162 ? 7.181 10.506 5.984 1.00 97.12 162 LYS A O 1
ATOM 1364 N N . LEU A 1 163 ? 4.966 10.208 6.153 1.00 95.69 163 LEU A N 1
ATOM 1365 C CA . LEU A 1 163 ? 4.987 8.844 5.617 1.00 95.69 163 LEU A CA 1
ATOM 1366 C C . LEU A 1 163 ? 5.480 8.808 4.162 1.00 95.69 163 LEU A C 1
ATOM 1368 O O . LEU A 1 163 ? 6.249 7.923 3.801 1.00 95.69 163 LEU A O 1
ATOM 1372 N N . PHE A 1 164 ? 5.054 9.763 3.338 1.00 97.38 164 PHE A N 1
ATOM 1373 C CA . PHE A 1 164 ? 5.528 9.925 1.965 1.00 97.38 164 PHE A CA 1
ATOM 1374 C C . PHE A 1 164 ? 7.049 10.135 1.911 1.00 97.38 164 PHE A C 1
ATOM 1376 O O . PHE A 1 164 ? 7.733 9.400 1.196 1.00 97.38 164 PHE A O 1
ATOM 1383 N N . GLU A 1 165 ? 7.587 11.056 2.716 1.00 97.62 165 GLU A N 1
ATOM 1384 C CA . GLU A 1 165 ? 9.032 11.320 2.780 1.00 97.62 165 GLU A CA 1
ATOM 1385 C C . GLU A 1 165 ? 9.838 10.099 3.248 1.00 97.62 165 GLU A C 1
ATOM 1387 O O . GLU A 1 165 ? 10.882 9.777 2.676 1.00 97.62 165 GLU A O 1
ATOM 1392 N N . GLU A 1 166 ? 9.332 9.360 4.237 1.00 95.94 166 GLU A N 1
ATOM 1393 C CA . GLU A 1 166 ? 9.952 8.114 4.705 1.00 95.94 166 GLU A CA 1
ATOM 1394 C C . GLU A 1 166 ? 10.015 7.054 3.597 1.00 95.94 166 GLU A C 1
ATOM 1396 O O . GLU A 1 166 ? 11.040 6.392 3.416 1.00 95.94 166 GLU A O 1
ATOM 1401 N N . PHE A 1 167 ? 8.945 6.901 2.808 1.00 94.88 167 PHE A N 1
ATOM 1402 C CA . PHE A 1 167 ? 8.947 5.981 1.671 1.00 94.88 167 PHE A CA 1
ATOM 1403 C C . PHE A 1 167 ? 9.934 6.422 0.582 1.00 94.88 167 PHE A C 1
ATOM 1405 O O . PHE A 1 167 ? 10.703 5.588 0.100 1.00 94.88 167 PHE A O 1
ATOM 1412 N N . ASN A 1 168 ? 9.971 7.709 0.226 1.00 94.75 168 ASN A N 1
ATOM 1413 C CA . ASN A 1 168 ? 10.949 8.225 -0.738 1.00 94.75 168 ASN A CA 1
ATOM 1414 C C . ASN A 1 168 ? 12.382 7.986 -0.272 1.00 94.75 168 ASN A C 1
ATOM 1416 O O . ASN A 1 168 ? 13.200 7.453 -1.019 1.00 94.75 168 ASN A O 1
ATOM 1420 N N . THR A 1 169 ? 12.669 8.304 0.989 1.00 96.12 169 THR A N 1
ATOM 1421 C CA . THR A 1 169 ? 13.992 8.109 1.583 1.00 96.12 169 THR A CA 1
ATOM 1422 C C . THR A 1 169 ? 14.389 6.637 1.545 1.00 96.12 169 THR A C 1
ATOM 1424 O O . THR A 1 169 ? 15.462 6.289 1.042 1.00 96.12 169 THR A O 1
ATOM 1427 N N . ARG A 1 170 ? 13.495 5.748 1.994 1.00 93.69 170 ARG A N 1
ATOM 1428 C CA . ARG A 1 170 ? 13.731 4.300 2.052 1.00 93.69 170 ARG A CA 1
ATOM 1429 C C . ARG A 1 170 ? 13.977 3.671 0.681 1.00 93.69 170 ARG A C 1
ATOM 1431 O O . ARG A 1 170 ? 14.784 2.749 0.581 1.00 93.69 170 ARG A O 1
ATOM 1438 N N . PHE A 1 171 ? 13.289 4.140 -0.357 1.00 91.69 171 PHE A N 1
ATOM 1439 C CA . PHE A 1 171 ? 13.377 3.586 -1.712 1.00 91.69 171 PHE A CA 1
ATOM 1440 C C . PHE A 1 171 ? 14.229 4.434 -2.675 1.00 91.69 171 PHE A C 1
ATOM 1442 O O . PHE A 1 171 ? 14.324 4.118 -3.859 1.00 91.69 171 PHE A O 1
ATOM 1449 N N . SER A 1 172 ? 14.935 5.447 -2.174 1.00 92.69 172 SER A N 1
ATOM 1450 C CA . SER A 1 172 ? 15.830 6.301 -2.971 1.00 92.69 172 SER A CA 1
ATOM 1451 C C . SER A 1 172 ? 16.921 5.519 -3.713 1.00 92.69 172 SER A C 1
ATOM 1453 O O . SER A 1 172 ? 17.294 5.860 -4.833 1.00 92.69 172 SER A O 1
ATOM 1455 N N . TYR A 1 173 ? 17.425 4.429 -3.126 1.00 91.00 173 TYR A N 1
ATOM 1456 C CA . TYR A 1 173 ? 18.446 3.601 -3.768 1.00 91.00 173 TYR A CA 1
ATOM 1457 C C . TYR A 1 173 ? 17.914 2.868 -5.004 1.00 91.00 173 TYR A C 1
ATOM 1459 O O . TYR A 1 173 ? 18.589 2.843 -6.029 1.00 91.00 173 TYR A O 1
ATOM 1467 N N . ILE A 1 174 ? 16.703 2.300 -4.933 1.00 90.25 174 ILE A N 1
ATOM 1468 C CA . ILE A 1 174 ? 16.130 1.540 -6.055 1.00 90.25 174 ILE A CA 1
ATOM 1469 C C . ILE A 1 174 ? 15.722 2.457 -7.217 1.00 90.25 174 ILE A C 1
ATOM 1471 O O . ILE A 1 174 ? 15.804 2.047 -8.370 1.00 90.25 174 ILE A O 1
ATOM 1475 N N . GLN A 1 175 ? 15.376 3.718 -6.934 1.00 90.38 175 GLN A N 1
ATOM 1476 C CA . GLN A 1 175 ? 15.093 4.729 -7.961 1.00 90.38 175 GLN A CA 1
ATOM 1477 C C . GLN A 1 175 ? 16.287 4.967 -8.899 1.00 90.38 175 GLN A C 1
ATOM 1479 O O . GLN A 1 175 ? 16.089 5.259 -10.071 1.00 90.38 175 GLN A O 1
ATOM 1484 N N . LYS A 1 176 ? 17.528 4.742 -8.443 1.00 91.38 176 LYS A N 1
ATOM 1485 C CA . LYS A 1 176 ? 18.731 4.856 -9.292 1.00 91.38 176 LYS A CA 1
ATOM 1486 C C . LYS A 1 176 ? 18.774 3.840 -10.440 1.00 91.38 176 LYS A C 1
ATOM 1488 O O . LYS A 1 176 ? 19.552 4.014 -11.369 1.00 91.38 176 LYS A O 1
ATOM 1493 N N . PHE A 1 177 ? 17.971 2.780 -10.368 1.00 92.38 177 PHE A N 1
ATOM 1494 C CA . PHE A 1 177 ? 17.880 1.736 -11.391 1.00 92.38 177 PHE A CA 1
ATOM 1495 C C . PHE A 1 177 ? 16.663 1.911 -12.302 1.00 92.38 177 PHE A C 1
ATOM 1497 O O . PHE A 1 177 ? 16.409 1.054 -13.144 1.00 92.38 177 PHE A O 1
ATOM 1504 N N . GLU A 1 178 ? 15.900 2.993 -12.145 1.00 92.56 178 GLU A N 1
ATOM 1505 C CA . GLU A 1 178 ? 14.655 3.216 -12.880 1.00 92.56 178 GLU A CA 1
ATOM 1506 C C . GLU A 1 178 ? 14.848 3.146 -14.398 1.00 92.56 178 GLU A C 1
ATOM 1508 O O . GLU A 1 178 ? 14.099 2.456 -15.086 1.00 92.56 178 GLU A O 1
ATOM 1513 N N . GLU A 1 179 ? 15.896 3.783 -14.909 1.00 92.88 179 GLU A N 1
ATOM 1514 C CA . GLU A 1 179 ? 16.227 3.754 -16.332 1.00 92.88 179 GLU A CA 1
ATOM 1515 C C . GLU A 1 179 ? 16.586 2.344 -16.818 1.00 92.88 179 GLU A C 1
ATOM 1517 O O . GLU A 1 179 ? 16.096 1.881 -17.846 1.00 92.88 179 GLU A O 1
ATOM 1522 N N . MET A 1 180 ? 17.368 1.603 -16.032 1.00 94.62 180 MET A N 1
ATOM 1523 C CA . MET A 1 180 ? 17.700 0.208 -16.330 1.00 94.62 180 MET A CA 1
ATOM 1524 C C . MET A 1 180 ? 16.450 -0.681 -16.361 1.00 94.62 180 MET A C 1
ATOM 1526 O O . MET A 1 180 ? 16.335 -1.574 -17.203 1.00 94.62 180 MET A O 1
ATOM 1530 N N . PHE A 1 181 ? 15.492 -0.431 -15.466 1.00 95.31 181 PHE A N 1
ATOM 1531 C CA . PHE A 1 181 ? 14.202 -1.115 -15.470 1.00 95.31 181 PHE A CA 1
ATOM 1532 C C . PHE A 1 181 ? 13.365 -0.738 -16.692 1.00 95.31 181 PHE A C 1
ATOM 1534 O O . PHE A 1 181 ? 12.752 -1.620 -17.290 1.00 95.31 181 PHE A O 1
ATOM 1541 N N . ALA A 1 182 ? 13.361 0.535 -17.091 1.00 94.62 182 ALA A N 1
ATOM 1542 C CA . ALA A 1 182 ? 12.671 0.990 -18.293 1.00 94.62 182 ALA A CA 1
ATOM 1543 C C . ALA A 1 182 ? 13.243 0.320 -19.552 1.00 94.62 182 ALA A C 1
ATOM 1545 O O . ALA A 1 182 ? 12.477 -0.224 -20.347 1.00 94.62 182 ALA A O 1
ATOM 1546 N N . ILE A 1 183 ? 14.572 0.250 -19.676 1.00 96.50 183 ILE A N 1
ATOM 1547 C CA . ILE A 1 183 ? 15.257 -0.452 -20.771 1.00 96.50 183 ILE A CA 1
ATOM 1548 C C . ILE A 1 183 ? 14.899 -1.943 -20.779 1.00 96.50 183 ILE A C 1
ATOM 1550 O O . ILE A 1 183 ? 14.603 -2.496 -21.832 1.00 96.50 183 ILE A O 1
ATOM 1554 N N . PHE A 1 184 ? 14.880 -2.604 -19.621 1.00 96.12 184 PHE A N 1
ATOM 1555 C CA . PHE A 1 184 ? 14.497 -4.016 -19.530 1.00 96.12 184 PHE A CA 1
ATOM 1556 C C . PHE A 1 184 ? 13.031 -4.266 -19.927 1.00 96.12 184 PHE A C 1
ATOM 1558 O O . PHE A 1 184 ? 12.700 -5.243 -20.600 1.00 96.12 184 PHE A O 1
ATOM 1565 N N . LEU A 1 185 ? 12.117 -3.393 -19.501 1.00 94.44 185 LEU A N 1
ATOM 1566 C CA . LEU A 1 185 ? 10.688 -3.560 -19.757 1.00 94.44 185 LEU A CA 1
ATOM 1567 C C . LEU A 1 185 ? 10.292 -3.150 -21.180 1.00 94.44 185 LEU A C 1
ATOM 1569 O O . LEU A 1 185 ? 9.397 -3.763 -21.764 1.00 94.44 185 LEU A O 1
ATOM 1573 N N . ALA A 1 186 ? 10.941 -2.140 -21.750 1.00 94.69 186 ALA A N 1
ATOM 1574 C CA . ALA A 1 186 ? 10.578 -1.564 -23.038 1.00 94.69 186 ALA A CA 1
ATOM 1575 C C . ALA A 1 186 ? 11.820 -1.163 -23.858 1.00 94.69 186 ALA A C 1
ATOM 1577 O O . ALA A 1 186 ? 11.954 0.003 -24.229 1.00 94.69 186 ALA A O 1
ATOM 1578 N N . PRO A 1 187 ? 12.706 -2.114 -24.217 1.00 95.12 187 PRO A N 1
ATOM 1579 C CA . PRO A 1 187 ? 13.964 -1.796 -24.903 1.00 95.12 187 PRO A CA 1
ATOM 1580 C C . PRO A 1 187 ? 13.750 -1.135 -26.273 1.00 95.12 187 PRO A C 1
ATOM 1582 O O . PRO A 1 187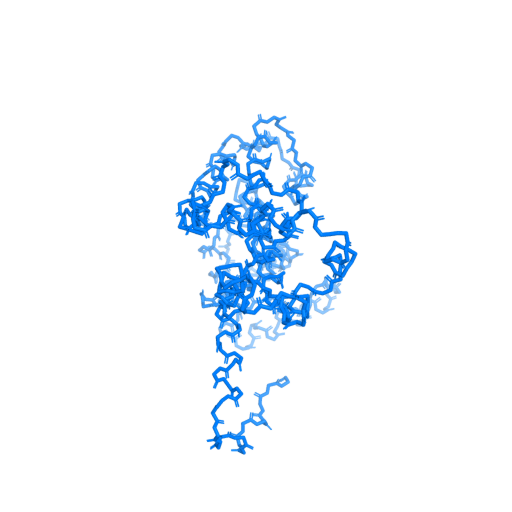 ? 14.575 -0.337 -26.704 1.00 95.12 187 PRO A O 1
ATOM 1585 N N . PHE A 1 188 ? 12.620 -1.416 -26.937 1.00 95.25 188 PHE A N 1
ATOM 1586 C CA . PHE A 1 188 ? 12.267 -0.831 -28.237 1.00 95.25 188 PHE A CA 1
ATOM 1587 C C . PHE A 1 188 ? 11.764 0.615 -28.172 1.00 95.25 188 PHE A C 1
ATOM 1589 O O . PHE A 1 188 ? 11.690 1.271 -29.205 1.00 95.25 188 PHE A O 1
ATOM 1596 N N . ASN A 1 189 ? 11.407 1.089 -26.976 1.00 93.44 189 ASN A N 1
ATOM 1597 C CA . ASN A 1 189 ? 10.921 2.447 -26.734 1.0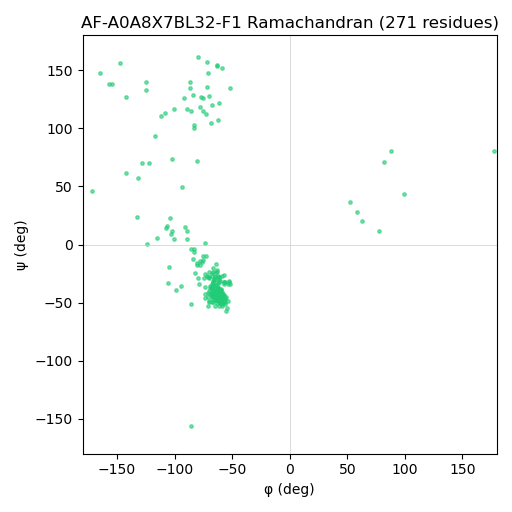0 93.44 189 ASN A CA 1
ATOM 1598 C C . ASN A 1 189 ? 11.886 3.240 -25.837 1.00 93.44 189 ASN A C 1
ATOM 1600 O O . ASN A 1 189 ? 11.546 4.334 -25.395 1.00 93.44 189 ASN A O 1
ATOM 1604 N N . ALA A 1 190 ? 13.046 2.665 -25.505 1.00 94.12 190 ALA A N 1
ATOM 1605 C CA . ALA A 1 190 ? 14.040 3.312 -24.666 1.00 94.12 190 ALA A CA 1
ATOM 1606 C C . ALA A 1 190 ? 14.731 4.443 -25.438 1.00 94.12 190 ALA A C 1
ATOM 1608 O O . ALA A 1 190 ? 15.124 4.262 -26.592 1.00 94.12 190 ALA A O 1
ATOM 1609 N N . GLU A 1 191 ? 14.897 5.590 -24.784 1.00 95.00 191 GLU A N 1
ATOM 1610 C CA . GLU A 1 191 ? 15.652 6.716 -25.325 1.00 95.00 191 GLU A CA 1
ATOM 1611 C C . GLU A 1 191 ? 17.150 6.390 -25.288 1.00 95.00 191 GLU A C 1
ATOM 1613 O O . GLU A 1 191 ? 17.741 6.242 -24.219 1.00 95.00 191 GLU A O 1
ATOM 1618 N N . VAL A 1 192 ? 17.755 6.234 -26.468 1.00 95.31 192 VAL A N 1
ATOM 1619 C CA . VAL A 1 192 ? 19.151 5.789 -26.602 1.00 95.31 192 VAL A CA 1
ATOM 1620 C C . VAL A 1 192 ? 20.126 6.807 -26.011 1.00 95.31 192 VAL A C 1
ATOM 1622 O O . VAL A 1 192 ? 21.068 6.406 -25.335 1.00 95.31 192 VAL A O 1
ATOM 1625 N N . ASP A 1 193 ? 19.885 8.103 -26.209 1.00 94.06 193 ASP A N 1
ATOM 1626 C CA . ASP A 1 193 ? 20.791 9.167 -25.754 1.00 94.06 193 ASP A CA 1
A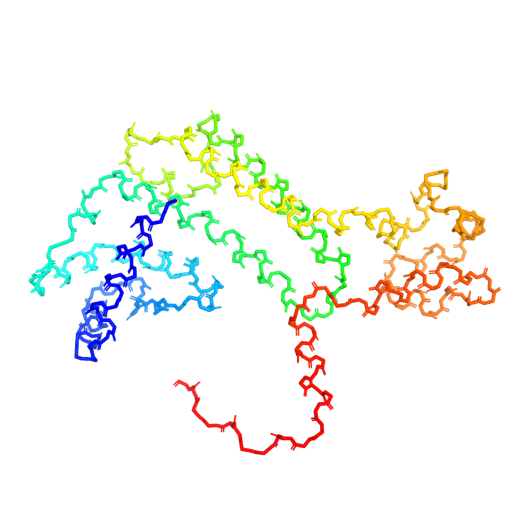TOM 1627 C C . ASP A 1 193 ? 20.869 9.267 -24.224 1.00 94.06 193 ASP A C 1
ATOM 1629 O O . ASP A 1 193 ? 21.923 9.592 -23.675 1.00 94.06 193 ASP A O 1
ATOM 1633 N N . SER A 1 194 ? 19.770 8.945 -23.537 1.00 91.81 194 SER A N 1
ATOM 1634 C CA . SER A 1 194 ? 19.697 8.926 -22.072 1.00 91.81 194 SER A CA 1
ATOM 1635 C C . SER A 1 194 ? 20.305 7.645 -21.480 1.00 91.81 194 SER A C 1
ATOM 1637 O O . SER A 1 194 ? 20.879 7.684 -20.392 1.00 91.81 194 SER A O 1
ATOM 1639 N N . ALA A 1 195 ? 20.268 6.530 -22.223 1.00 94.81 195 ALA A N 1
ATOM 1640 C CA . ALA A 1 195 ? 20.686 5.220 -21.737 1.00 94.81 195 ALA A CA 1
ATOM 1641 C C . ALA A 1 195 ? 22.183 5.142 -21.354 1.00 94.81 195 ALA A C 1
ATOM 1643 O O . ALA A 1 195 ? 23.021 5.836 -21.938 1.00 94.81 195 ALA A O 1
ATOM 1644 N N . PRO A 1 196 ? 22.570 4.216 -20.447 1.00 95.19 196 PRO A N 1
ATOM 1645 C CA . PRO A 1 196 ? 23.969 3.979 -20.095 1.00 95.19 196 PRO A CA 1
ATOM 1646 C C . PRO A 1 196 ? 24.863 3.746 -21.328 1.00 95.19 196 PRO A C 1
ATOM 1648 O O . PRO A 1 196 ? 24.497 2.924 -22.173 1.00 95.19 196 PRO A O 1
ATOM 1651 N N . PRO A 1 197 ? 26.062 4.364 -21.417 1.00 96.19 197 PRO A N 1
ATOM 1652 C CA . PRO A 1 197 ? 26.901 4.320 -22.622 1.00 96.19 197 PRO A CA 1
ATOM 1653 C C . PRO A 1 197 ? 27.209 2.911 -23.142 1.00 96.19 197 PRO A C 1
ATOM 1655 O O . PRO A 1 197 ? 27.275 2.681 -24.345 1.00 96.19 197 PRO A O 1
ATOM 1658 N N . ASN A 1 198 ? 27.354 1.938 -22.240 1.00 96.12 198 ASN A N 1
ATOM 1659 C CA . ASN A 1 198 ? 27.637 0.549 -22.598 1.00 96.12 198 ASN A CA 1
ATOM 1660 C C . ASN A 1 198 ? 26.438 -0.199 -23.216 1.00 96.12 198 ASN A C 1
ATOM 1662 O O . ASN A 1 198 ? 26.612 -1.319 -23.682 1.00 96.12 198 ASN A O 1
ATOM 1666 N N . LEU A 1 199 ? 25.234 0.380 -23.195 1.00 97.19 199 LEU A N 1
ATOM 1667 C CA . LEU A 1 199 ? 24.017 -0.200 -23.772 1.00 97.19 199 LEU A CA 1
ATOM 1668 C C . LEU A 1 199 ? 23.605 0.468 -25.086 1.00 97.19 199 LEU A C 1
ATOM 1670 O O . LEU A 1 199 ? 22.848 -0.132 -25.840 1.00 97.19 199 LEU A O 1
ATOM 1674 N N . GLN A 1 200 ? 24.082 1.683 -25.372 1.00 97.81 200 GLN A N 1
ATOM 1675 C CA . GLN A 1 200 ? 23.567 2.515 -26.466 1.00 97.81 200 GLN A CA 1
ATOM 1676 C C . GLN A 1 200 ? 23.694 1.843 -27.839 1.00 97.81 200 GLN A C 1
ATOM 1678 O O . GLN A 1 200 ? 22.704 1.731 -28.559 1.00 97.81 200 GLN A O 1
ATOM 1683 N N . MET A 1 201 ? 24.883 1.331 -28.180 1.00 97.75 201 MET A N 1
ATOM 1684 C CA . MET A 1 201 ? 25.114 0.674 -29.475 1.00 97.75 201 MET A CA 1
ATOM 1685 C C . MET A 1 201 ? 24.250 -0.584 -29.640 1.00 97.75 201 MET A C 1
ATOM 1687 O O . MET A 1 201 ? 23.584 -0.746 -30.660 1.00 97.75 201 MET A O 1
ATOM 1691 N N . GLU A 1 202 ? 24.182 -1.429 -28.605 1.00 97.81 202 GLU A N 1
ATOM 1692 C CA . GLU A 1 202 ? 23.339 -2.632 -28.613 1.00 97.81 202 GLU A CA 1
ATOM 1693 C C . GLU A 1 202 ? 21.844 -2.295 -28.700 1.00 97.81 202 GLU A C 1
ATOM 1695 O O . GLU A 1 202 ? 21.085 -3.018 -29.341 1.00 97.81 202 GLU A O 1
ATOM 1700 N N . LEU A 1 203 ? 21.404 -1.195 -28.077 1.00 97.50 203 LEU A N 1
ATOM 1701 C CA . LEU A 1 203 ? 20.025 -0.722 -28.175 1.00 97.50 203 LEU A CA 1
ATOM 1702 C C . LEU A 1 203 ? 19.681 -0.277 -29.596 1.00 97.50 203 LEU A C 1
ATOM 1704 O O . LEU A 1 203 ? 18.610 -0.639 -30.073 1.00 97.50 203 LEU A O 1
ATOM 1708 N N . ILE A 1 204 ? 20.572 0.444 -30.284 1.00 97.12 204 ILE A N 1
ATOM 1709 C CA . ILE A 1 204 ? 20.366 0.858 -31.684 1.00 97.12 204 ILE A CA 1
ATOM 1710 C C . ILE A 1 204 ? 20.208 -0.370 -32.587 1.00 97.12 204 ILE A C 1
ATOM 1712 O O . ILE A 1 204 ? 19.270 -0.450 -33.387 1.00 97.12 204 ILE A O 1
ATOM 1716 N N . GLU A 1 205 ? 21.104 -1.346 -32.442 1.00 97.06 205 GLU A N 1
ATOM 1717 C CA . GLU A 1 205 ? 21.060 -2.591 -33.211 1.00 97.06 205 GLU A CA 1
ATOM 1718 C C . GLU A 1 205 ? 19.783 -3.388 -32.919 1.00 97.06 205 GLU A C 1
ATOM 1720 O O . GLU A 1 205 ? 19.103 -3.839 -33.844 1.00 97.06 205 GLU A O 1
ATOM 1725 N N . LEU A 1 206 ? 19.407 -3.506 -31.640 1.00 96.81 206 LEU A N 1
ATOM 1726 C CA . LEU A 1 206 ? 18.189 -4.193 -31.225 1.00 96.81 206 LEU A CA 1
ATOM 1727 C C . LEU A 1 206 ? 16.937 -3.506 -31.782 1.00 96.81 206 LEU A C 1
ATOM 1729 O O . LEU A 1 206 ? 16.081 -4.176 -32.357 1.00 96.81 206 LEU A O 1
ATOM 1733 N N . GLN A 1 207 ? 16.835 -2.182 -31.636 1.00 96.19 207 GLN A N 1
ATOM 1734 C CA . GLN A 1 207 ? 15.696 -1.372 -32.083 1.00 96.19 207 GLN A CA 1
ATOM 1735 C C . GLN A 1 207 ? 15.496 -1.416 -33.602 1.00 96.19 207 GLN A C 1
ATOM 1737 O O . GLN A 1 207 ? 14.365 -1.287 -34.074 1.00 96.19 207 GLN A O 1
ATOM 1742 N N . SER A 1 208 ? 16.572 -1.651 -34.354 1.00 95.06 208 SER A N 1
ATOM 1743 C CA . SER A 1 208 ? 16.545 -1.792 -35.812 1.00 95.06 208 SER A CA 1
ATOM 1744 C C . SER A 1 208 ? 16.040 -3.165 -36.283 1.00 95.06 208 SER A C 1
ATOM 1746 O O . SER A 1 208 ? 15.639 -3.301 -37.440 1.00 95.06 208 SER A O 1
ATOM 1748 N N . SER A 1 209 ? 16.021 -4.190 -35.418 1.00 93.38 209 SER A N 1
ATOM 1749 C CA . SER A 1 209 ? 15.529 -5.528 -35.774 1.00 93.38 209 SER A CA 1
ATOM 1750 C C . SER A 1 209 ? 14.015 -5.643 -35.599 1.00 93.38 209 SER A C 1
ATOM 1752 O O . SER A 1 209 ? 13.469 -5.638 -34.492 1.00 93.38 209 SER A O 1
ATOM 1754 N N . ILE A 1 210 ? 13.325 -5.842 -36.722 1.00 88.56 210 ILE A N 1
ATOM 1755 C CA . ILE A 1 210 ? 11.885 -6.113 -36.741 1.00 88.56 210 ILE A CA 1
ATOM 1756 C C . ILE A 1 210 ? 11.594 -7.504 -36.154 1.00 88.56 210 ILE A C 1
ATOM 1758 O O . ILE A 1 210 ? 10.596 -7.667 -35.446 1.00 88.56 210 ILE A O 1
ATOM 1762 N N . GLU A 1 211 ? 12.466 -8.499 -36.384 1.00 91.44 211 GLU A N 1
ATOM 1763 C CA . GLU A 1 211 ? 12.245 -9.867 -35.894 1.00 91.44 211 GLU A CA 1
ATOM 1764 C C . GLU A 1 211 ? 12.290 -9.959 -34.365 1.00 91.44 211 GLU A C 1
ATOM 1766 O O . GLU A 1 211 ? 11.540 -10.736 -33.772 1.00 91.44 211 GLU A O 1
ATOM 1771 N N . LEU A 1 212 ? 13.134 -9.151 -33.716 1.00 92.19 212 LEU A N 1
ATOM 1772 C CA . LEU A 1 212 ? 13.275 -9.137 -32.258 1.00 92.19 212 LEU A CA 1
ATOM 1773 C C . LEU A 1 212 ? 12.172 -8.325 -31.558 1.00 92.19 212 LEU A C 1
ATOM 1775 O O . LEU A 1 212 ? 11.946 -8.502 -30.360 1.00 92.19 212 LEU A O 1
ATOM 1779 N N . LYS A 1 213 ? 11.428 -7.484 -32.287 1.00 91.62 213 LYS A N 1
ATOM 1780 C CA . LYS A 1 213 ? 10.393 -6.615 -31.709 1.00 91.62 213 LYS A CA 1
ATOM 1781 C C . LYS A 1 213 ? 9.157 -7.376 -31.240 1.00 91.62 213 LYS A C 1
ATOM 1783 O O . LYS A 1 213 ? 8.754 -7.240 -30.088 1.00 91.62 213 LYS A O 1
ATOM 1788 N N . SER A 1 214 ? 8.565 -8.200 -32.106 1.00 88.56 214 SER A N 1
ATOM 1789 C CA . SER A 1 214 ? 7.320 -8.918 -31.782 1.00 88.56 214 SER A CA 1
ATOM 1790 C C . SER A 1 214 ? 7.452 -9.869 -30.573 1.00 88.56 214 SER A C 1
ATOM 1792 O O . SER A 1 214 ? 6.576 -9.852 -29.706 1.00 88.56 214 SER A O 1
ATOM 1794 N N . PRO A 1 215 ? 8.538 -10.658 -30.422 1.00 89.81 215 PRO A N 1
ATOM 1795 C CA . PRO A 1 215 ? 8.720 -11.514 -29.248 1.00 89.81 215 PRO A CA 1
ATOM 1796 C C . PRO A 1 215 ? 8.836 -10.754 -27.918 1.00 89.81 215 PRO A C 1
ATOM 1798 O O . PRO A 1 215 ? 8.538 -11.327 -26.869 1.00 89.81 215 PRO A O 1
ATOM 1801 N N . CYS A 1 216 ? 9.244 -9.480 -27.940 1.00 89.06 216 CYS A N 1
ATOM 1802 C CA . CYS A 1 216 ? 9.468 -8.662 -26.746 1.00 89.06 216 CYS A CA 1
ATOM 1803 C C . CYS A 1 216 ? 8.182 -8.350 -25.966 1.00 89.06 216 CYS A C 1
ATOM 1805 O O . CYS A 1 216 ? 8.236 -8.098 -24.762 1.00 89.06 216 CYS A O 1
ATOM 1807 N N . GLU A 1 217 ? 7.021 -8.391 -26.620 1.00 84.31 217 GLU A N 1
ATOM 1808 C CA . GLU A 1 217 ? 5.714 -8.148 -25.989 1.00 84.31 217 GLU A CA 1
ATOM 1809 C C . GLU A 1 217 ? 5.227 -9.333 -25.138 1.00 84.31 217 GLU A C 1
ATOM 1811 O O . GLU A 1 217 ? 4.254 -9.217 -24.395 1.00 84.31 217 GLU A O 1
ATOM 1816 N N . ARG A 1 218 ? 5.907 -10.483 -25.230 1.00 83.81 218 ARG A N 1
ATOM 1817 C CA . ARG A 1 218 ? 5.597 -11.688 -24.452 1.00 83.81 218 ARG A CA 1
ATOM 1818 C C . ARG A 1 218 ? 6.289 -11.656 -23.081 1.00 83.81 218 ARG A C 1
ATOM 1820 O O . ARG A 1 218 ? 6.615 -10.608 -22.528 1.00 83.81 218 ARG A O 1
ATOM 1827 N N . ASN A 1 219 ? 6.509 -12.834 -22.498 1.00 89.56 219 ASN A N 1
ATOM 1828 C CA . ASN A 1 219 ? 7.204 -12.985 -21.227 1.00 89.56 219 ASN A CA 1
ATOM 1829 C C . ASN A 1 219 ? 8.649 -12.455 -21.318 1.00 89.56 219 ASN A C 1
ATOM 1831 O O . ASN A 1 219 ? 9.448 -12.951 -22.112 1.00 89.56 219 ASN A O 1
ATOM 1835 N N . LYS A 1 220 ? 9.000 -11.478 -20.469 1.00 90.69 220 LYS A N 1
ATOM 1836 C CA . LYS A 1 220 ? 10.327 -10.835 -20.481 1.00 90.69 220 LYS A CA 1
ATOM 1837 C C . LYS A 1 220 ? 11.470 -11.791 -20.170 1.00 90.69 220 LYS A C 1
ATOM 1839 O O . LYS A 1 220 ? 12.521 -11.697 -20.794 1.00 90.69 220 LYS A O 1
ATOM 1844 N N . ILE A 1 221 ? 11.271 -12.728 -19.247 1.00 91.50 221 ILE A N 1
ATOM 1845 C CA . ILE A 1 221 ? 12.297 -13.715 -18.899 1.00 91.50 221 ILE A CA 1
ATOM 1846 C C . ILE A 1 221 ? 12.593 -14.586 -20.121 1.00 91.50 221 ILE A C 1
ATOM 1848 O O . ILE A 1 221 ? 13.746 -14.715 -20.522 1.00 91.50 221 ILE A O 1
ATOM 1852 N N . GLU A 1 222 ? 11.550 -15.122 -20.756 1.00 92.38 222 GLU A N 1
ATOM 1853 C CA . GLU A 1 222 ? 11.690 -15.941 -21.960 1.00 92.38 222 GLU A CA 1
ATOM 1854 C C . GLU A 1 222 ? 12.309 -15.153 -23.121 1.00 92.38 222 GLU A C 1
ATOM 1856 O O . GLU A 1 222 ? 13.191 -15.668 -23.811 1.00 92.38 222 GLU A O 1
ATOM 1861 N N . TYR A 1 223 ? 11.884 -13.902 -23.311 1.00 94.69 223 TYR A N 1
ATOM 1862 C CA . TYR A 1 223 ? 12.406 -13.015 -24.344 1.00 94.69 223 TYR A CA 1
ATOM 1863 C C . TYR A 1 223 ? 13.927 -12.863 -24.236 1.00 94.69 223 TYR A C 1
ATOM 1865 O O . TYR A 1 223 ? 14.665 -13.206 -25.165 1.00 94.69 223 TYR A O 1
ATOM 1873 N N . TYR A 1 224 ? 14.401 -12.421 -23.068 1.00 95.12 224 TYR A N 1
ATOM 1874 C CA . TYR A 1 224 ? 15.827 -12.229 -22.839 1.00 95.12 224 TYR A CA 1
ATOM 1875 C C . TYR A 1 224 ? 16.598 -13.542 -22.827 1.00 95.12 224 TYR A C 1
ATOM 1877 O O . TYR A 1 224 ? 17.769 -13.535 -23.177 1.00 95.12 224 TYR A O 1
ATOM 1885 N N . GLN A 1 225 ? 15.988 -14.674 -22.468 1.00 92.56 225 GLN A N 1
ATOM 1886 C CA . GLN A 1 225 ? 16.653 -15.977 -22.512 1.00 92.56 225 GLN A CA 1
ATOM 1887 C C . GLN A 1 225 ? 16.832 -16.506 -23.938 1.00 92.56 225 GLN A C 1
ATOM 1889 O O . GLN A 1 225 ? 17.930 -16.959 -24.258 1.00 92.56 225 GLN A O 1
ATOM 1894 N N . LYS A 1 226 ? 15.788 -16.442 -24.774 1.00 93.38 226 LYS A N 1
ATOM 1895 C CA . LYS A 1 226 ?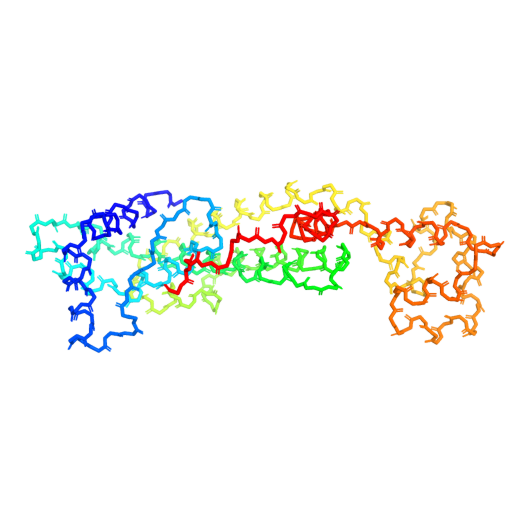 15.748 -17.109 -26.086 1.00 93.38 226 LYS A CA 1
ATOM 1896 C C . LYS A 1 226 ? 16.177 -16.233 -27.261 1.00 93.38 226 LYS A C 1
ATOM 1898 O O . LYS A 1 226 ? 16.759 -16.760 -28.201 1.00 93.38 226 LYS A O 1
ATOM 1903 N N . TYR A 1 227 ? 15.863 -14.938 -27.235 1.00 94.31 227 TYR A N 1
ATOM 1904 C CA . TYR A 1 227 ? 15.994 -14.068 -28.414 1.00 94.31 227 TYR A CA 1
ATOM 1905 C C . TYR A 1 227 ? 17.182 -13.113 -28.321 1.00 94.31 227 TYR A C 1
ATOM 1907 O O . TYR A 1 227 ? 17.816 -12.818 -29.329 1.00 94.31 227 TYR A O 1
ATOM 1915 N N . ILE A 1 228 ? 17.517 -12.656 -27.113 1.00 95.81 228 ILE A N 1
ATOM 1916 C CA . ILE A 1 228 ? 18.713 -11.844 -26.883 1.00 95.81 228 ILE A CA 1
ATOM 1917 C C . ILE A 1 228 ? 19.910 -12.784 -26.728 1.00 95.81 228 ILE A C 1
ATOM 1919 O O . ILE A 1 228 ? 20.068 -13.445 -25.697 1.00 95.81 228 ILE A O 1
ATOM 1923 N N . LEU A 1 229 ? 20.715 -12.890 -27.784 1.00 93.94 229 LEU A N 1
ATOM 1924 C CA . LEU A 1 229 ? 21.896 -13.751 -27.825 1.00 93.94 229 LEU A CA 1
ATOM 1925 C C . LEU A 1 229 ? 23.119 -13.022 -27.254 1.00 93.94 229 LEU A C 1
ATOM 1927 O O . LEU A 1 229 ? 23.301 -11.832 -27.492 1.00 93.94 229 LEU A O 1
ATOM 1931 N N . GLU A 1 230 ? 23.937 -13.733 -26.480 1.00 93.81 230 GLU A N 1
ATOM 1932 C CA . GLU A 1 230 ? 25.081 -13.156 -25.756 1.00 93.81 230 GLU A CA 1
ATOM 1933 C C . GLU A 1 230 ? 26.225 -12.720 -26.682 1.00 93.81 230 GLU A C 1
ATOM 1935 O O . GLU A 1 230 ? 26.933 -11.772 -26.368 1.00 93.81 230 GLU A O 1
ATOM 1940 N N . ASP A 1 231 ? 26.375 -13.363 -27.839 1.00 94.88 231 ASP A N 1
ATOM 1941 C CA . ASP A 1 231 ? 27.351 -13.003 -28.871 1.00 94.88 231 ASP A CA 1
ATOM 1942 C C . ASP A 1 231 ? 27.015 -11.681 -29.577 1.00 94.88 231 ASP A C 1
ATOM 1944 O O . ASP A 1 231 ? 27.922 -10.982 -30.022 1.00 94.88 231 ASP A O 1
ATOM 1948 N N . LYS A 1 232 ? 25.724 -11.334 -29.666 1.00 94.81 232 LYS A N 1
ATOM 1949 C CA . LYS A 1 232 ? 25.244 -10.105 -30.318 1.00 94.81 232 LYS A CA 1
ATOM 1950 C C . LYS A 1 232 ? 24.949 -8.969 -29.344 1.00 94.81 232 LYS A C 1
ATOM 1952 O O . LYS A 1 232 ? 25.224 -7.820 -29.651 1.00 94.81 232 LYS A O 1
ATOM 1957 N N . PHE A 1 233 ? 24.384 -9.284 -28.181 1.00 97.19 233 PHE A N 1
ATOM 1958 C CA . PHE A 1 233 ? 23.894 -8.299 -27.213 1.00 97.19 233 PHE A CA 1
ATOM 1959 C C . PHE A 1 233 ? 24.390 -8.605 -25.786 1.00 97.19 233 PHE A C 1
ATOM 1961 O O . PHE A 1 233 ? 23.574 -8.844 -24.881 1.00 97.19 233 PHE A O 1
ATOM 1968 N N . PRO A 1 234 ? 25.716 -8.684 -25.558 1.00 97.44 234 PRO A N 1
ATOM 1969 C CA . PRO A 1 234 ? 26.274 -9.106 -24.275 1.00 97.44 234 PRO A CA 1
ATOM 1970 C C . PRO A 1 234 ? 25.863 -8.195 -23.110 1.00 97.44 234 PRO A C 1
ATOM 1972 O O . PRO A 1 234 ? 25.534 -8.692 -22.028 1.00 97.44 234 PRO A O 1
ATOM 1975 N N . ASN A 1 235 ? 25.828 -6.872 -23.300 1.00 97.94 235 ASN A N 1
ATOM 1976 C CA . ASN A 1 235 ? 25.503 -5.935 -22.226 1.00 97.94 235 ASN A CA 1
ATOM 1977 C C . ASN A 1 235 ? 24.006 -5.950 -21.884 1.00 97.94 235 ASN A C 1
ATOM 1979 O O . ASN A 1 235 ? 23.647 -5.983 -20.702 1.00 97.94 235 ASN A O 1
ATOM 1983 N N . LEU A 1 236 ? 23.121 -5.993 -22.885 1.00 97.12 236 LEU A N 1
ATOM 1984 C CA . LEU A 1 236 ? 21.675 -6.122 -22.674 1.00 97.12 236 LEU A CA 1
ATOM 1985 C C . LEU A 1 236 ? 21.318 -7.466 -22.034 1.00 97.12 236 LEU A C 1
ATOM 1987 O O . LEU A 1 236 ? 20.481 -7.517 -21.126 1.00 97.12 236 LEU A O 1
ATOM 1991 N N . LYS A 1 237 ? 21.982 -8.552 -22.450 1.00 96.81 237 LYS A N 1
ATOM 1992 C CA . LYS A 1 237 ? 21.832 -9.869 -21.821 1.00 96.81 237 LYS A CA 1
ATOM 1993 C C . LYS A 1 237 ? 22.259 -9.819 -20.358 1.00 96.81 237 LYS A C 1
ATOM 1995 O O . LYS A 1 237 ? 21.509 -10.263 -19.489 1.00 96.81 237 LYS A O 1
ATOM 2000 N N . GLN A 1 238 ? 23.422 -9.239 -20.063 1.00 96.69 238 GLN A N 1
ATOM 2001 C CA . GLN A 1 238 ? 23.920 -9.116 -18.695 1.00 96.69 238 GLN A CA 1
ATOM 2002 C C . GLN A 1 238 ? 22.982 -8.280 -17.813 1.00 96.69 238 GLN A C 1
ATOM 2004 O O . GLN A 1 238 ? 22.689 -8.680 -16.682 1.00 96.69 238 GLN A O 1
ATOM 2009 N N . LEU A 1 239 ? 22.482 -7.150 -18.321 1.00 96.50 239 LEU A N 1
ATOM 2010 C CA . LEU A 1 239 ? 21.502 -6.319 -17.625 1.00 96.50 239 LEU A CA 1
ATOM 2011 C C . LEU A 1 239 ? 20.255 -7.132 -17.257 1.00 96.50 239 LEU A C 1
ATOM 2013 O O . LEU A 1 239 ? 19.846 -7.158 -16.092 1.00 96.50 239 LEU A O 1
ATOM 2017 N N . ALA A 1 240 ? 19.681 -7.830 -18.237 1.00 95.81 240 ALA A N 1
ATOM 2018 C CA . ALA A 1 240 ? 18.493 -8.641 -18.030 1.00 95.81 240 ALA A CA 1
ATOM 2019 C C . ALA A 1 240 ? 18.725 -9.739 -16.990 1.00 95.81 240 ALA A C 1
ATOM 2021 O O . ALA A 1 240 ? 17.913 -9.902 -16.081 1.00 95.81 240 ALA A O 1
ATOM 2022 N N . MET A 1 241 ? 19.857 -10.444 -17.057 1.00 94.69 241 MET A N 1
ATOM 2023 C CA . MET A 1 241 ? 20.188 -11.482 -16.080 1.00 94.69 241 MET A CA 1
ATOM 2024 C C . MET A 1 241 ? 20.315 -10.920 -14.659 1.00 94.69 241 MET A C 1
ATOM 2026 O O . MET A 1 241 ? 19.793 -11.522 -13.717 1.00 94.69 241 MET A O 1
ATOM 2030 N N . ARG A 1 242 ? 20.924 -9.739 -14.481 1.00 94.06 242 ARG A N 1
ATOM 2031 C CA . ARG A 1 242 ? 20.989 -9.064 -13.172 1.00 94.06 242 ARG A CA 1
ATOM 2032 C C . ARG A 1 242 ? 19.594 -8.748 -12.634 1.00 94.06 242 ARG A C 1
ATOM 2034 O O . ARG A 1 242 ? 19.296 -9.092 -11.494 1.00 94.06 242 ARG A O 1
ATOM 2041 N N . ILE A 1 243 ? 18.718 -8.172 -13.453 1.00 94.25 243 ILE A N 1
ATOM 2042 C CA . ILE A 1 243 ? 17.342 -7.840 -13.053 1.00 94.25 243 ILE A CA 1
ATOM 2043 C C . ILE A 1 243 ? 16.543 -9.104 -12.708 1.00 94.25 243 ILE A C 1
ATOM 2045 O O . ILE A 1 243 ? 15.928 -9.168 -11.645 1.00 94.25 243 ILE A O 1
ATOM 2049 N N . ILE A 1 244 ? 16.591 -10.127 -13.564 1.00 91.50 244 ILE A N 1
ATOM 2050 C CA . ILE A 1 244 ? 15.849 -11.386 -13.386 1.00 91.50 244 ILE A CA 1
ATOM 2051 C C . ILE A 1 244 ? 16.312 -12.135 -12.129 1.00 91.50 244 ILE A C 1
ATOM 2053 O O . ILE A 1 244 ? 15.491 -12.714 -11.415 1.00 91.50 244 ILE A O 1
ATOM 2057 N N . SER A 1 245 ? 17.617 -12.112 -11.845 1.00 89.25 245 SER A N 1
ATOM 2058 C CA . SER A 1 245 ? 18.206 -12.773 -10.673 1.00 89.25 245 SER A CA 1
ATOM 2059 C C . SER A 1 245 ? 18.005 -12.011 -9.358 1.00 89.25 245 SER A C 1
ATOM 2061 O O . SER A 1 245 ? 18.200 -12.583 -8.286 1.00 89.25 245 SER A O 1
ATOM 2063 N N . THR A 1 246 ? 17.601 -10.738 -9.412 1.00 87.69 246 THR A N 1
ATOM 2064 C CA . THR A 1 246 ? 17.425 -9.912 -8.216 1.00 87.69 246 THR A CA 1
ATOM 2065 C C . THR A 1 246 ? 16.128 -10.276 -7.497 1.00 87.69 246 THR A C 1
ATOM 2067 O O . THR A 1 246 ? 15.033 -10.247 -8.064 1.00 87.69 246 THR A O 1
ATOM 2070 N N . PHE A 1 247 ? 16.236 -10.572 -6.203 1.00 77.81 247 PHE A N 1
ATOM 2071 C CA . PHE A 1 247 ? 15.077 -10.812 -5.356 1.00 77.81 247 PHE A CA 1
ATOM 2072 C C . PHE A 1 247 ? 14.382 -9.493 -5.006 1.00 77.81 247 PHE A C 1
ATOM 2074 O O . PHE A 1 247 ? 14.935 -8.653 -4.302 1.00 77.81 247 PHE A O 1
ATOM 2081 N N . GLY A 1 248 ? 13.143 -9.331 -5.479 1.00 74.00 248 GLY A N 1
ATOM 2082 C CA . GLY A 1 248 ? 12.319 -8.153 -5.188 1.00 74.00 248 GLY A CA 1
ATOM 2083 C C . GLY A 1 248 ? 11.871 -8.029 -3.731 1.00 74.00 248 GLY A C 1
ATOM 2084 O O . GLY A 1 248 ? 11.599 -6.928 -3.259 1.00 74.00 248 GLY A O 1
ATOM 2085 N N . THR A 1 249 ? 11.807 -9.148 -3.005 1.00 72.31 249 THR A N 1
ATOM 2086 C CA . THR A 1 249 ? 11.336 -9.207 -1.617 1.00 72.31 249 THR A CA 1
ATOM 2087 C C . THR A 1 249 ? 12.061 -10.280 -0.814 1.00 72.31 249 THR A C 1
ATOM 2089 O O . THR A 1 249 ? 12.530 -11.281 -1.363 1.00 72.31 249 THR A O 1
ATOM 2092 N N . THR A 1 250 ? 12.088 -10.114 0.515 1.00 70.00 250 THR A N 1
ATOM 2093 C CA . THR A 1 250 ? 12.596 -11.150 1.428 1.00 70.00 250 THR A CA 1
ATOM 2094 C C . THR A 1 250 ? 11.783 -12.432 1.335 1.00 70.00 250 THR A C 1
ATOM 2096 O O . THR A 1 250 ? 12.358 -13.493 1.511 1.00 70.00 250 THR A O 1
ATOM 2099 N N . TYR A 1 251 ? 10.498 -12.367 0.970 1.00 63.78 251 TYR A N 1
ATOM 2100 C CA . TYR A 1 251 ? 9.680 -13.556 0.725 1.00 63.78 251 TYR A CA 1
ATOM 2101 C C . TYR A 1 251 ? 10.298 -14.465 -0.341 1.00 63.78 251 TYR A C 1
ATOM 2103 O O . TYR A 1 251 ? 10.423 -15.667 -0.121 1.00 63.78 251 TYR A O 1
ATOM 2111 N N . ARG A 1 252 ? 10.759 -13.907 -1.472 1.00 63.06 252 ARG A N 1
ATOM 2112 C CA . ARG A 1 252 ? 11.443 -14.716 -2.491 1.00 63.06 252 ARG A CA 1
ATOM 2113 C C . ARG A 1 252 ? 12.787 -15.239 -1.997 1.00 63.06 252 ARG A C 1
ATOM 2115 O O . ARG A 1 252 ? 13.100 -16.389 -2.284 1.00 63.06 252 ARG A O 1
ATOM 2122 N N . CYS A 1 253 ? 13.546 -14.445 -1.237 1.00 60.97 253 CYS A N 1
ATOM 2123 C CA . CYS A 1 253 ? 14.773 -14.928 -0.599 1.00 60.97 253 CYS A CA 1
ATOM 2124 C C . CYS A 1 253 ? 14.476 -16.117 0.328 1.00 60.97 253 CYS A C 1
ATOM 2126 O O . CYS A 1 253 ? 15.096 -17.167 0.213 1.00 60.97 253 CYS A O 1
ATOM 2128 N N . GLU A 1 254 ? 13.505 -15.974 1.227 1.00 68.06 254 GLU A N 1
ATOM 2129 C CA . GLU A 1 254 ? 13.112 -16.976 2.217 1.00 68.06 254 GLU A CA 1
ATOM 2130 C C . GLU A 1 254 ? 12.539 -18.233 1.559 1.00 68.06 254 GLU A C 1
ATOM 2132 O O . GLU A 1 254 ? 12.928 -19.333 1.940 1.00 68.06 254 GLU A O 1
ATOM 2137 N N . SER A 1 255 ? 11.682 -18.091 0.542 1.00 63.97 255 SER A N 1
ATOM 2138 C CA . SER A 1 255 ? 11.131 -19.206 -0.240 1.00 63.97 255 SER A CA 1
ATOM 2139 C C . SER A 1 255 ? 12.230 -19.956 -0.998 1.00 63.97 255 SER A C 1
ATOM 2141 O O . SER A 1 255 ? 12.315 -21.181 -0.918 1.00 63.97 255 SER A O 1
ATOM 2143 N N . PHE A 1 256 ? 13.149 -19.232 -1.645 1.00 66.00 256 PHE A N 1
ATOM 21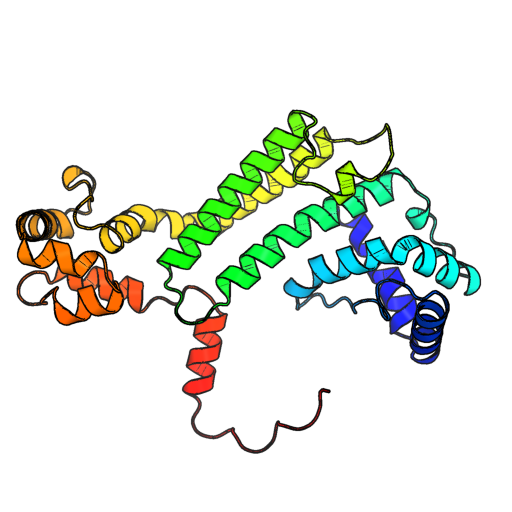44 C CA . PHE A 1 256 ? 14.314 -19.817 -2.310 1.00 66.00 256 PHE A CA 1
ATOM 2145 C C . PHE A 1 256 ? 15.213 -20.572 -1.319 1.00 66.00 256 PHE A C 1
ATOM 2147 O O . PHE A 1 256 ? 15.520 -21.744 -1.528 1.00 66.00 256 PHE A O 1
ATOM 2154 N N . PHE A 1 257 ? 15.572 -19.962 -0.183 1.00 71.56 257 PHE A N 1
ATOM 2155 C CA . PHE A 1 257 ? 16.362 -20.629 0.858 1.00 71.56 257 PHE A CA 1
ATOM 2156 C C . PHE A 1 257 ? 15.622 -21.796 1.522 1.00 71.56 257 PHE A C 1
ATOM 2158 O O . PHE A 1 257 ? 16.261 -22.759 1.946 1.00 71.56 257 PHE A O 1
ATOM 2165 N N . PHE A 1 258 ? 14.294 -21.740 1.623 1.00 68.12 258 PHE A N 1
ATOM 2166 C CA . PHE A 1 258 ? 13.481 -22.849 2.114 1.00 68.12 258 PHE A CA 1
ATOM 2167 C C . PHE A 1 258 ? 13.539 -24.043 1.157 1.00 68.12 258 PHE A C 1
ATOM 2169 O O . PHE A 1 258 ? 13.763 -25.164 1.607 1.00 68.12 258 PHE A O 1
ATOM 2176 N N . GLN A 1 259 ? 13.413 -23.804 -0.152 1.00 68.94 259 GLN A N 1
ATOM 2177 C CA . GLN A 1 259 ? 13.509 -24.843 -1.183 1.00 68.94 259 GLN A CA 1
ATOM 2178 C C . GLN A 1 259 ? 14.919 -25.442 -1.291 1.00 68.94 259 GLN A C 1
ATOM 2180 O O . GLN A 1 259 ? 15.064 -26.627 -1.578 1.00 68.94 259 GLN A O 1
ATOM 2185 N N . ILE A 1 260 ? 15.956 -24.642 -1.029 1.00 66.12 260 ILE A N 1
ATOM 2186 C CA . ILE A 1 260 ? 17.357 -25.069 -1.145 1.00 66.12 260 ILE A CA 1
ATOM 2187 C C . ILE A 1 260 ? 17.844 -25.865 0.058 1.00 66.12 260 ILE A C 1
ATOM 2189 O O . ILE A 1 260 ? 18.84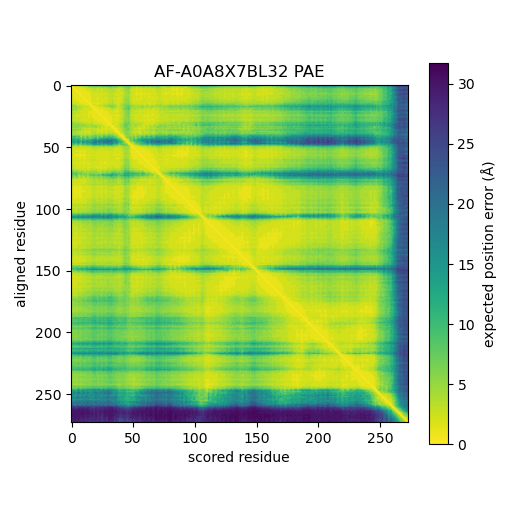3 -26.560 -0.075 1.00 66.12 260 ILE A O 1
ATOM 2193 N N . LYS A 1 261 ? 17.167 -25.827 1.215 1.00 55.84 261 LYS A N 1
ATOM 2194 C CA . LYS A 1 261 ? 17.534 -26.661 2.371 1.00 55.84 261 LYS A CA 1
ATOM 2195 C C . LYS A 1 261 ? 17.254 -28.141 2.070 1.00 55.84 261 LYS A C 1
ATOM 2197 O O . LYS A 1 261 ? 16.102 -28.569 2.184 1.00 55.84 261 LYS A O 1
ATOM 2202 N N . PRO A 1 262 ? 18.271 -28.978 1.796 1.00 51.59 262 PRO A N 1
ATOM 2203 C CA . PRO A 1 262 ? 18.059 -30.408 1.678 1.00 51.59 262 PRO A CA 1
ATOM 2204 C C . PRO A 1 262 ? 17.958 -30.958 3.111 1.00 51.59 262 PRO A C 1
ATOM 2206 O O . PRO A 1 262 ? 18.896 -30.836 3.895 1.00 51.59 262 PRO A O 1
ATOM 2209 N N . GLY A 1 263 ? 16.816 -31.548 3.483 1.00 56.56 263 GLY A N 1
ATOM 2210 C CA . GLY A 1 263 ? 16.748 -32.438 4.653 1.00 56.56 263 GLY A CA 1
ATOM 2211 C C . GLY A 1 263 ? 16.229 -31.889 5.994 1.00 56.56 263 GLY A C 1
ATOM 2212 O O . GLY A 1 263 ? 16.767 -32.259 7.032 1.00 56.56 263 GLY A O 1
ATOM 2213 N N . LYS A 1 264 ? 15.139 -31.103 6.029 1.00 45.12 264 LYS A N 1
ATOM 2214 C CA . LYS A 1 264 ? 14.296 -30.966 7.250 1.00 45.12 264 LYS A CA 1
ATOM 2215 C C . LYS A 1 264 ? 12.779 -31.088 7.007 1.00 45.12 264 LYS A C 1
ATOM 2217 O O . LYS A 1 264 ? 11.985 -30.645 7.825 1.00 45.12 264 LYS A O 1
ATOM 2222 N N . ASN A 1 265 ? 12.357 -31.751 5.927 1.00 45.53 265 ASN A N 1
ATOM 2223 C CA . ASN A 1 265 ? 10.936 -32.020 5.646 1.00 45.53 265 ASN A CA 1
ATOM 2224 C C . ASN A 1 265 ? 10.467 -33.389 6.168 1.00 45.53 265 ASN A C 1
ATOM 2226 O O . ASN A 1 265 ? 9.833 -34.158 5.451 1.00 45.53 265 ASN A O 1
ATOM 2230 N N . LYS A 1 266 ? 10.758 -33.689 7.436 1.00 42.81 266 LYS A N 1
ATOM 2231 C CA . LYS A 1 266 ? 9.981 -34.632 8.251 1.00 42.81 266 LYS A CA 1
ATOM 2232 C C . LYS A 1 266 ? 9.936 -34.056 9.665 1.00 42.81 266 LYS A C 1
ATOM 2234 O O . LYS A 1 266 ? 10.983 -33.762 10.225 1.00 42.81 266 LYS A O 1
ATOM 2239 N N . VAL A 1 267 ? 8.732 -33.922 10.222 1.00 42.28 267 VAL A N 1
ATOM 2240 C CA . VAL A 1 267 ? 8.418 -33.373 11.558 1.00 42.28 267 VAL A CA 1
ATOM 2241 C C . VAL A 1 267 ? 8.355 -31.840 11.634 1.00 42.28 267 VAL A C 1
ATOM 2243 O O . VAL A 1 267 ? 9.218 -31.210 12.226 1.00 42.28 267 VAL A O 1
ATOM 2246 N N . SER A 1 268 ? 7.312 -31.236 11.051 1.00 37.59 268 SER A N 1
ATOM 2247 C CA . SER A 1 268 ? 6.658 -29.990 11.529 1.00 37.59 268 SER A CA 1
ATOM 2248 C C . SER A 1 268 ? 5.374 -29.714 10.721 1.00 37.59 268 SER A C 1
ATOM 2250 O O . SER A 1 268 ? 5.147 -28.616 10.229 1.00 37.59 268 SER A O 1
ATOM 2252 N N . GLN A 1 269 ? 4.536 -30.733 10.523 1.00 33.72 269 GLN A N 1
ATOM 2253 C CA . GLN A 1 269 ? 3.140 -30.549 10.112 1.00 33.72 269 GLN A CA 1
ATOM 2254 C C . GLN A 1 269 ? 2.259 -31.212 11.161 1.00 33.72 269 GLN A C 1
ATOM 2256 O O . GLN A 1 269 ? 1.686 -32.271 10.948 1.00 33.72 269 GLN A O 1
ATOM 2261 N N . GLN A 1 270 ? 2.221 -30.603 12.335 1.00 40.56 270 GLN A N 1
ATOM 2262 C CA . GLN A 1 270 ? 1.125 -30.711 13.283 1.00 40.56 270 GLN A CA 1
ATOM 2263 C C . GLN A 1 270 ? 1.211 -29.463 14.161 1.00 40.56 270 GLN A C 1
ATOM 2265 O O . GLN A 1 270 ? 2.300 -29.054 14.550 1.00 40.56 270 GLN A O 1
ATOM 2270 N N . VAL A 1 271 ? 0.047 -28.882 14.442 1.00 32.94 271 VAL A N 1
ATOM 2271 C CA . VAL A 1 271 ? -0.199 -27.647 15.206 1.00 32.94 271 VAL A CA 1
ATOM 2272 C C . VAL A 1 271 ? -0.174 -26.345 14.390 1.00 32.94 271 VAL A C 1
ATOM 2274 O O . VAL A 1 271 ? 0.796 -25.598 14.397 1.00 32.94 271 VAL A O 1
ATOM 2277 N N . ALA A 1 272 ? -1.296 -26.074 13.714 1.00 31.00 272 ALA A N 1
ATOM 2278 C CA . ALA A 1 272 ? -2.069 -24.826 13.838 1.00 31.00 272 ALA A CA 1
ATOM 2279 C C . ALA A 1 272 ? -3.257 -24.862 12.851 1.00 31.00 272 ALA A C 1
ATOM 2281 O O . ALA A 1 272 ? -3.187 -24.320 11.749 1.00 31.00 272 ALA A O 1
ATOM 2282 N N . ARG A 1 273 ? -4.327 -25.562 13.244 1.00 32.25 273 ARG A N 1
ATOM 2283 C CA . ARG A 1 273 ? -5.698 -25.152 12.914 1.00 32.25 273 ARG A CA 1
ATOM 2284 C C . ARG A 1 273 ? -6.190 -24.287 14.064 1.00 32.25 273 ARG A C 1
ATOM 2286 O O . ARG A 1 273 ? -5.771 -24.598 15.204 1.00 32.25 273 ARG A O 1
#

pLDDT: mean 88.57, std 13.63, range [31.0, 98.56]

Secondary structure (DSSP, 8-state):
-HHHHHHHHHHHHHHHTSHHHHHHHHHHHHHTT-S-SSPPPP-TT-THHHHHHHHHHHHTHHHHHHHHHHTT---GGGG-HHHHHHHHHHHHHHHHHHHHHHHHT-TT--HHHHHHHHHHHHHHHHHHHHHHHTT--TT-HHHHHS--S---HHHHHHHHHHHHHHHHHHHHHHHTTHHHHHHHH-GGG--TTTS-HHHHHHHHHHHH-HHHHGGGGS-HHHHHHHTS-TTT-HHHHHHHHHHHHS-SSHHHHHHHHHHH--S--SS---S--

Radius of gyration: 25.11 Å; Cα contacts (8 Å, |Δi|>4): 223; chains: 1; bounding box: 52×55×72 Å

Solvent-accessible surface area (backbone atoms only — not comparable to full-atom values): 15719 Å² total; per-residue (Å²): 121,67,70,54,54,55,50,54,51,52,53,48,46,69,35,61,76,35,71,66,51,33,52,52,48,30,53,50,27,55,75,67,67,45,99,55,62,67,78,59,84,86,53,89,86,47,61,68,50,48,20,59,28,40,46,47,45,61,78,36,43,68,61,50,50,52,54,39,42,77,69,76,43,83,64,67,58,85,74,33,68,69,52,49,49,53,43,26,44,52,26,46,58,38,38,52,60,36,54,51,49,60,64,58,66,50,83,93,60,40,34,61,55,40,49,51,55,50,53,55,48,49,54,47,38,52,51,53,22,53,29,25,66,69,76,45,44,90,88,26,61,56,47,54,68,50,91,65,95,77,73,60,37,62,65,51,18,53,54,36,45,52,52,38,52,52,51,50,63,74,45,49,69,63,56,76,44,46,66,62,44,46,38,69,74,36,52,79,77,47,62,55,89,79,42,61,79,82,41,31,66,50,41,55,57,50,55,69,35,71,81,63,50,69,56,53,78,52,60,62,69,58,29,50,67,74,70,45,44,60,93,78,30,45,53,60,38,50,52,47,51,53,48,70,71,38,70,53,37,67,62,55,50,53,52,50,55,56,71,65,55,86,84,69,92,72,88,83,89,75,91,83,130

Mean predicted aligned error: 7.56 Å

Sequence (273 aa):
MSHVMKVVVKVINSIKNNPLKHRQFQEYLRKLESEYGDIIYYTEIRWLSRGNCLLRFWRLTEEIKTFVNNNGHNISELSDDQWLLDLCLLTDITMKPNELNQKLQGDNKLITDCYQDIKAFVAKLQLYEHQLRSNNLIHFPLLNDYKSDHKNLFKYSTEIGKLFEEFNTRFSYIQKFEEMFAIFLAPFNAEVDSAPPNLQMELIELQSSIELKSPCERNKIEYYQKYILEDKFPNLKQLAMRIISTFGTTYRCESFFFQIKPGKNKVSQQVAR

Foldseek 3Di:
DVVLVVLLLVLLCVQPVDPVSVVVLLVLCVVVVAPDSHADHDDPPPLLCVLVNLVRCLSCLVSSQVSCVVVVDHDCLSVDLVSNLVSLLCNLVSVLVSVLVVQLLDPPDFLLSNVVSLVVSLVVLVVLLVCLVVVHCPSRVSNVPRDDPPNPSNVSSVVSVVVSVVSCVVCVVVVVCVLLSCCLLCLLPRDLVPDDPLQNVLSVVQNPDPVLPVCSVPDSVCSLVPPVDCVRRVPNNVSSCVRRPDRNDVSVVVVVVVVPDPDDPDPDPDDDD

InterPro domains:
  IPR012337 Ribonuclease H-like superfamily [SSF53098] (3-260)

Organism: Trichonephila clavipes (NCBI:txid2585209)